Protein AF-A0A7C7UQX4-F1 (afdb_monomer_lite)

Secondary structure (DSSP, 8-state):
-HHHHHHHHHHHHTTS--------------EEEEEEEE-S-HHHHHHHGGG-SS--HHHHHHHHHHT-SSSS-BHHHHHHHHT--HHHHHHHHHTTSEEEPPPEEEEEE-S-HHHHHHHHHHTSTT-HHHHHHHHHHHHH-S-EEHHHHHHHH---HHHHHHHHHTTSEEEEEE--BEEESS-HHHHHHHHHHHHT-HHHHHHHHHHHT-SS-EEHHHHHHHH---HHHHHHHHHTTSEEEEEEEE---TTTTPPPP-PPPPPPPHHHHHHHHHHHHHHHTTTSS---------TTS-HHHHHHHHHHHHHHTT--------GGG--

Sequence (327 aa):
MENARAVVDQLVRRGLVITRSEISRPRVRPKRARLVRLVADETQIEQAFPRLGHPSKQADVLLALAESEDPLPTLREVCAAARCSESTVRALAERGLVEITERRQIVAPLLSPRAVNETIASDLGRAPKQAAVLGYLRDRGEPVEVKELRRQLGCSSAVLNQLEAKGYVERLSQEPAVILTIPLEEVTEAIIELRGAQKQVAVLEFLKGEEGPVWIGWVYAQTGCDLRILRDLAKHGLVSLEEEEVRRDSLEGREFVTDVPPRLTPDQEAAWEEIARGIKEQGKGENIYLLHGVTGSGKTEIYLRALQATLATGRGAIVLVPEIALT

pLDDT: mean 87.73, std 11.81, range [37.0, 97.81]

Radius of gyration: 45.2 Å; chains: 1; bounding box: 84×65×126 Å

Structure (mmCIF, N/CA/C/O backbone):
data_AF-A0A7C7UQX4-F1
#
_entry.id   AF-A0A7C7UQX4-F1
#
loop_
_atom_site.group_PDB
_atom_site.id
_atom_site.type_symbol
_atom_site.label_atom_id
_atom_site.label_alt_id
_atom_site.label_comp_id
_atom_site.label_asym_id
_atom_site.label_entity_id
_atom_site.label_seq_id
_atom_site.pdbx_PDB_ins_code
_atom_site.Cartn_x
_atom_site.Cartn_y
_atom_site.Cartn_z
_atom_site.occupancy
_atom_site.B_iso_or_equiv
_atom_site.auth_seq_id
_atom_site.auth_comp_id
_atom_site.auth_asym_id
_atom_site.auth_atom_id
_atom_site.pdbx_PDB_model_num
ATOM 1 N N . MET A 1 1 ? 33.999 38.619 -24.538 1.00 49.78 1 MET A N 1
ATOM 2 C CA . MET A 1 1 ? 34.384 37.972 -25.816 1.00 49.78 1 MET A CA 1
ATOM 3 C C . MET A 1 1 ? 34.197 38.872 -27.046 1.00 49.78 1 MET A C 1
ATOM 5 O O . MET A 1 1 ? 34.813 38.574 -28.059 1.00 49.78 1 MET A O 1
ATOM 9 N N . GLU A 1 2 ? 33.439 39.979 -26.988 1.00 53.06 2 GLU A N 1
ATOM 10 C CA . GLU A 1 2 ? 33.188 40.859 -28.155 1.00 53.06 2 GLU A CA 1
ATOM 11 C C . GLU A 1 2 ? 34.441 41.503 -28.770 1.00 53.06 2 GLU A C 1
ATOM 13 O O . GLU A 1 2 ? 34.496 41.694 -29.981 1.00 53.06 2 GLU A O 1
ATOM 18 N N . ASN A 1 3 ? 35.492 41.747 -27.983 1.00 63.03 3 ASN A N 1
ATOM 19 C CA . ASN A 1 3 ? 36.703 42.407 -28.485 1.00 63.03 3 ASN A CA 1
ATOM 20 C C . ASN A 1 3 ? 37.658 41.480 -29.265 1.00 63.03 3 ASN A C 1
ATOM 22 O O . ASN A 1 3 ? 38.513 41.953 -30.005 1.00 63.03 3 ASN A O 1
ATOM 26 N N . ALA A 1 4 ? 37.526 40.155 -29.133 1.00 69.94 4 ALA A N 1
ATOM 27 C CA . ALA A 1 4 ? 38.449 39.215 -29.776 1.00 69.94 4 ALA A CA 1
ATOM 28 C C . ALA A 1 4 ? 38.210 39.110 -31.291 1.00 69.94 4 ALA A C 1
ATOM 30 O O . ALA A 1 4 ? 39.154 38.983 -32.065 1.00 69.94 4 ALA A O 1
ATOM 31 N N . ARG A 1 5 ? 36.949 39.206 -31.726 1.00 75.94 5 ARG A N 1
ATOM 32 C CA . ARG A 1 5 ? 36.573 39.038 -33.136 1.00 75.94 5 ARG A CA 1
ATOM 33 C C . ARG A 1 5 ? 37.016 40.224 -33.993 1.00 75.94 5 ARG A C 1
ATOM 35 O O . ARG A 1 5 ? 37.617 40.020 -35.038 1.00 75.94 5 ARG A O 1
ATOM 42 N N . ALA A 1 6 ? 36.829 41.446 -33.492 1.00 79.75 6 ALA A N 1
ATOM 43 C CA . ALA A 1 6 ? 37.274 42.664 -34.167 1.00 79.75 6 ALA A CA 1
ATOM 44 C C . ALA A 1 6 ? 38.802 42.706 -34.359 1.00 79.75 6 ALA A C 1
ATOM 46 O O . ALA A 1 6 ? 39.285 43.108 -35.418 1.00 79.75 6 ALA A O 1
ATOM 47 N N . VAL A 1 7 ? 39.559 42.237 -33.360 1.00 84.25 7 VAL A N 1
ATOM 48 C CA . VAL A 1 7 ? 41.024 42.133 -33.436 1.00 84.25 7 VAL A CA 1
ATOM 49 C C . VAL A 1 7 ? 41.447 41.087 -34.469 1.00 84.25 7 VAL A C 1
ATOM 51 O O . VAL A 1 7 ? 42.311 41.367 -35.297 1.00 84.25 7 VAL A O 1
ATOM 54 N N . VAL A 1 8 ? 40.815 39.909 -34.479 1.00 81.69 8 VAL A N 1
ATOM 55 C CA . VAL A 1 8 ? 41.090 38.865 -35.482 1.00 81.69 8 VAL A CA 1
ATOM 56 C C . VAL A 1 8 ? 40.789 39.372 -36.897 1.00 81.69 8 VAL A C 1
ATOM 58 O O . VAL A 1 8 ? 41.638 39.243 -37.774 1.00 81.69 8 VAL A O 1
ATOM 61 N N . ASP A 1 9 ? 39.659 40.048 -37.112 1.00 80.38 9 ASP A N 1
ATOM 62 C CA . ASP A 1 9 ? 39.290 40.608 -38.421 1.00 80.38 9 ASP A CA 1
ATOM 63 C C . ASP A 1 9 ? 40.267 41.698 -38.898 1.00 80.38 9 ASP A C 1
ATOM 65 O O . ASP A 1 9 ? 40.499 41.871 -40.099 1.00 80.38 9 ASP A O 1
ATOM 69 N N . GLN A 1 10 ? 40.852 42.459 -37.969 1.00 83.75 10 GLN A N 1
ATOM 70 C CA . GLN A 1 10 ? 41.868 43.463 -38.283 1.00 83.75 10 GLN A CA 1
ATOM 71 C C . GLN A 1 10 ? 43.212 42.817 -38.654 1.00 83.75 10 GLN A C 1
ATOM 73 O O . GLN A 1 10 ? 43.895 43.297 -39.560 1.00 83.75 10 GLN A O 1
ATOM 78 N N . LEU A 1 11 ? 43.578 41.716 -37.994 1.00 86.88 11 LEU A N 1
ATOM 79 C CA . LEU A 1 11 ? 44.784 40.944 -38.301 1.00 86.88 11 LEU A CA 1
ATOM 80 C C . LEU A 1 11 ? 44.674 40.214 -39.647 1.00 86.88 11 LEU A C 1
ATOM 82 O O . LEU A 1 11 ? 45.642 40.198 -40.408 1.00 86.88 11 LEU A O 1
ATOM 86 N N . VAL A 1 12 ? 43.488 39.696 -39.978 1.00 85.19 12 VAL A N 1
ATOM 87 C CA . VAL A 1 12 ? 43.189 39.098 -41.290 1.00 85.19 12 VAL A CA 1
ATOM 88 C C . VAL A 1 12 ? 43.296 40.146 -42.399 1.00 85.19 12 VAL A C 1
ATOM 90 O O . VAL A 1 12 ? 43.989 39.923 -43.388 1.00 85.19 12 VAL A O 1
ATOM 93 N N . ARG A 1 13 ? 42.709 41.340 -42.213 1.00 83.75 13 ARG A N 1
ATOM 94 C CA . ARG A 1 13 ? 42.809 42.451 -43.185 1.00 83.75 13 ARG A CA 1
ATOM 95 C C . ARG A 1 13 ? 44.235 42.946 -43.420 1.00 83.75 13 ARG A C 1
ATOM 97 O O . ARG A 1 13 ? 44.529 43.456 -44.495 1.00 83.75 13 ARG A O 1
ATOM 104 N N . ARG A 1 14 ? 45.117 42.807 -42.428 1.00 88.00 14 ARG A N 1
ATOM 105 C CA . ARG A 1 14 ? 46.543 43.153 -42.538 1.00 88.00 14 ARG A CA 1
ATOM 106 C C . ARG A 1 14 ? 47.406 42.025 -43.116 1.00 88.00 14 ARG A C 1
ATOM 108 O O . ARG A 1 14 ? 48.614 42.202 -43.210 1.00 88.00 14 ARG A O 1
ATOM 115 N N . GLY A 1 15 ? 46.817 40.880 -43.473 1.00 80.31 15 GLY A N 1
ATOM 116 C CA . GLY A 1 15 ? 47.545 39.721 -44.000 1.00 80.31 15 GLY A CA 1
ATOM 117 C C . GLY A 1 15 ? 48.419 39.007 -42.964 1.00 80.31 15 GLY A C 1
ATOM 118 O O . GLY A 1 15 ? 49.267 38.203 -43.332 1.00 80.31 15 GLY A O 1
ATOM 119 N N . LEU A 1 16 ? 48.229 39.300 -41.672 1.00 83.19 16 LEU A N 1
ATOM 120 C CA . LEU A 1 16 ? 49.027 38.736 -40.578 1.00 83.19 16 LEU A CA 1
ATOM 121 C C . LEU A 1 16 ? 48.476 37.391 -40.084 1.00 83.19 16 LEU A C 1
ATOM 123 O O . LEU A 1 16 ? 49.177 36.657 -39.394 1.00 83.19 16 LEU A O 1
ATOM 127 N N . VAL A 1 17 ? 47.222 37.072 -40.417 1.00 81.81 17 VAL A N 1
ATOM 128 C CA . VAL A 1 17 ? 46.548 35.819 -40.055 1.00 81.81 17 VAL A CA 1
ATOM 129 C C . VAL A 1 17 ? 45.722 35.334 -41.244 1.00 81.81 17 VAL A C 1
ATOM 131 O O . VAL A 1 17 ? 45.047 36.124 -41.900 1.00 81.81 17 VAL A O 1
ATOM 134 N N . ILE A 1 18 ? 45.748 34.025 -41.499 1.00 74.69 18 ILE A N 1
ATOM 135 C CA . ILE A 1 18 ? 44.911 33.363 -42.505 1.00 74.69 18 ILE A CA 1
ATOM 136 C C . ILE A 1 18 ? 43.784 32.641 -41.771 1.00 74.69 18 ILE A C 1
ATOM 138 O O . ILE A 1 18 ? 44.038 31.789 -40.920 1.00 74.69 18 ILE A O 1
ATOM 142 N N . THR A 1 19 ? 42.535 32.964 -42.094 1.00 69.88 19 THR A N 1
ATOM 143 C CA . THR A 1 19 ? 41.373 32.252 -41.556 1.00 69.88 19 THR A CA 1
ATOM 144 C C . THR A 1 19 ? 41.058 31.063 -42.454 1.00 69.88 19 THR A C 1
ATOM 146 O O . THR A 1 19 ? 40.820 31.234 -43.646 1.00 69.88 19 THR A O 1
ATOM 149 N N . ARG A 1 20 ? 41.039 29.853 -41.892 1.00 65.06 20 ARG A N 1
ATOM 150 C CA . ARG A 1 20 ? 40.487 28.669 -42.558 1.00 65.06 20 ARG A CA 1
ATOM 151 C C . ARG A 1 20 ? 39.211 28.264 -41.838 1.00 65.06 20 ARG A C 1
ATOM 153 O O . ARG A 1 20 ? 39.217 28.072 -40.626 1.00 65.06 20 ARG A O 1
ATOM 160 N N . SER A 1 21 ? 38.114 28.170 -42.575 1.00 53.72 21 SER A N 1
ATOM 161 C CA . SER A 1 21 ? 36.844 27.667 -42.063 1.00 53.72 21 SER A CA 1
ATOM 162 C C . SER A 1 21 ? 36.852 26.141 -42.122 1.00 53.72 21 SER A C 1
ATOM 164 O O . SER A 1 21 ? 36.569 25.559 -43.165 1.00 53.72 21 SER A O 1
ATOM 166 N N . GLU A 1 22 ? 37.190 25.491 -41.010 1.00 61.53 22 GLU A N 1
ATOM 167 C CA . GLU A 1 22 ? 36.918 24.063 -40.841 1.00 61.53 22 GLU A CA 1
ATOM 168 C C . GLU A 1 22 ? 35.459 23.872 -40.428 1.00 61.53 22 GLU A C 1
ATOM 170 O O . GLU A 1 22 ? 34.976 24.485 -39.473 1.00 61.53 22 GLU A O 1
ATOM 175 N N . ILE A 1 23 ? 34.754 22.987 -41.130 1.00 49.06 23 ILE A N 1
ATOM 176 C CA . ILE A 1 23 ? 33.469 22.483 -40.654 1.00 49.06 23 ILE A CA 1
ATOM 177 C C . ILE A 1 23 ? 33.784 21.664 -39.406 1.00 49.06 23 ILE A C 1
ATOM 179 O O . ILE A 1 23 ? 34.426 20.615 -39.485 1.00 49.06 23 ILE A O 1
ATOM 183 N N . SER A 1 24 ? 33.358 22.141 -38.237 1.00 51.12 24 SER A N 1
ATOM 184 C CA . SER A 1 24 ? 33.494 21.366 -37.007 1.00 51.12 24 SER A CA 1
ATOM 185 C C . SER A 1 24 ? 32.828 20.009 -37.209 1.00 51.12 24 SER A C 1
ATOM 187 O O . SER A 1 24 ? 31.661 19.969 -37.607 1.00 51.12 24 SER A O 1
ATOM 189 N N . ARG A 1 25 ? 33.555 18.914 -36.936 1.00 49.53 25 ARG A N 1
ATOM 190 C CA . ARG A 1 25 ? 33.011 17.553 -37.049 1.00 49.53 25 ARG A CA 1
ATOM 191 C C . ARG A 1 25 ? 31.629 17.511 -36.390 1.00 49.53 25 ARG A C 1
ATOM 193 O O . ARG A 1 25 ? 31.509 18.006 -35.261 1.00 49.53 25 ARG A O 1
ATOM 200 N N . PRO A 1 26 ? 30.601 16.954 -37.055 1.00 47.69 26 PRO A N 1
ATOM 201 C CA . PRO A 1 26 ? 29.281 16.862 -36.459 1.00 47.69 26 PRO A CA 1
ATOM 202 C C . PRO A 1 26 ? 29.418 16.160 -35.109 1.00 47.69 26 PRO A C 1
ATOM 204 O O . PRO A 1 26 ? 29.919 15.038 -35.019 1.00 47.69 26 PRO A O 1
ATOM 207 N N . ARG A 1 27 ? 29.021 16.847 -34.034 1.00 47.75 27 ARG A N 1
ATOM 208 C CA . ARG A 1 27 ? 28.941 16.249 -32.701 1.00 47.75 27 ARG A CA 1
ATOM 209 C C . ARG A 1 27 ? 27.714 15.348 -32.677 1.00 47.75 27 ARG A C 1
ATOM 211 O O . ARG A 1 27 ? 26.680 15.720 -32.129 1.00 47.75 27 ARG A O 1
ATOM 218 N N . VAL A 1 28 ? 27.816 14.183 -33.309 1.00 57.44 28 VAL A N 1
ATOM 219 C CA . VAL A 1 28 ? 26.789 13.150 -33.218 1.00 57.44 28 VAL A CA 1
ATOM 220 C C . VAL A 1 28 ? 26.844 12.617 -31.792 1.00 57.44 28 VAL A C 1
ATOM 222 O O . VAL A 1 28 ? 27.724 11.839 -31.439 1.00 57.44 28 VAL A O 1
ATOM 225 N N . ARG A 1 29 ? 25.948 13.106 -30.932 1.00 54.91 29 ARG A N 1
ATOM 226 C CA . ARG A 1 29 ? 25.687 12.454 -29.651 1.00 54.91 29 ARG A CA 1
ATOM 227 C C . ARG A 1 29 ? 24.793 11.254 -29.954 1.00 54.91 29 ARG A C 1
ATOM 229 O O . ARG A 1 29 ? 23.710 11.476 -30.502 1.00 54.91 29 ARG A O 1
ATOM 236 N N . PRO A 1 30 ? 25.220 10.019 -29.645 1.00 59.75 30 PRO A N 1
ATOM 237 C CA . PRO A 1 30 ? 24.363 8.853 -29.795 1.00 59.75 30 PRO A CA 1
ATOM 238 C C . PRO A 1 30 ? 23.039 9.098 -29.072 1.00 59.75 30 PRO A C 1
ATOM 240 O O . PRO A 1 30 ? 23.011 9.688 -27.985 1.00 59.75 30 PRO A O 1
ATOM 243 N N . LYS A 1 31 ? 21.927 8.682 -29.679 1.00 64.56 31 LYS A N 1
ATOM 244 C CA . LYS A 1 31 ? 20.629 8.767 -29.012 1.00 64.56 31 LYS A CA 1
ATOM 245 C C . LYS A 1 31 ? 20.650 7.761 -27.861 1.00 64.56 31 LYS A C 1
ATOM 247 O O . LYS A 1 31 ? 20.753 6.563 -28.095 1.00 64.56 31 LYS A O 1
ATOM 252 N N . ARG A 1 32 ? 20.565 8.246 -26.625 1.00 73.25 32 ARG A N 1
ATOM 253 C CA . ARG A 1 32 ? 20.448 7.384 -25.445 1.00 73.25 32 ARG A CA 1
ATOM 254 C C . ARG A 1 32 ? 18.998 6.956 -25.271 1.00 73.25 32 ARG A C 1
ATOM 256 O O . ARG A 1 32 ? 18.110 7.812 -25.229 1.00 73.25 32 ARG A O 1
ATOM 263 N N . ALA A 1 33 ? 18.752 5.655 -25.201 1.00 79.81 33 ALA A N 1
ATOM 264 C CA . ALA A 1 33 ? 17.486 5.122 -24.728 1.00 79.81 33 ALA A CA 1
ATOM 265 C C . ALA A 1 33 ? 17.553 4.998 -23.212 1.00 79.81 33 ALA A C 1
ATOM 267 O O . ALA A 1 33 ? 18.550 4.553 -22.653 1.00 79.81 33 ALA A O 1
ATOM 268 N N . ARG A 1 34 ? 16.477 5.415 -22.551 1.00 90.12 34 ARG A N 1
ATOM 269 C CA . ARG A 1 34 ? 16.288 5.122 -21.138 1.00 90.12 34 ARG A CA 1
ATOM 270 C C . ARG A 1 34 ? 15.488 3.847 -21.024 1.00 90.12 34 ARG A C 1
ATOM 272 O O . ARG A 1 34 ? 14.396 3.769 -21.595 1.00 90.12 34 ARG A O 1
ATOM 279 N N . LEU A 1 35 ? 16.040 2.894 -20.303 1.00 92.12 35 LEU A N 1
ATOM 280 C CA . LEU A 1 35 ? 15.439 1.605 -20.049 1.00 92.12 35 LEU A CA 1
ATOM 281 C C . LEU A 1 35 ? 15.105 1.493 -18.562 1.00 92.12 35 LEU A C 1
ATOM 283 O O . LEU A 1 35 ? 15.726 2.147 -17.720 1.00 92.12 35 LEU A O 1
ATOM 287 N N . VAL A 1 36 ? 14.106 0.683 -18.254 1.00 94.94 36 VAL A N 1
ATOM 288 C CA . VAL A 1 36 ? 13.757 0.292 -16.894 1.00 94.94 36 VAL A CA 1
ATOM 289 C C . VAL A 1 36 ? 13.688 -1.225 -16.823 1.00 94.94 36 VAL A C 1
ATOM 291 O O . VAL A 1 36 ? 13.183 -1.861 -17.745 1.00 94.94 36 VAL A O 1
ATOM 294 N N . ARG A 1 37 ? 14.208 -1.808 -15.749 1.00 94.38 37 ARG A N 1
ATOM 295 C CA . ARG A 1 37 ? 14.162 -3.252 -15.511 1.00 94.38 37 ARG A CA 1
ATOM 296 C C . ARG A 1 37 ? 13.605 -3.525 -14.126 1.00 94.38 37 ARG A C 1
ATOM 298 O O . ARG A 1 37 ? 13.909 -2.779 -13.196 1.00 94.38 37 ARG A O 1
ATOM 305 N N . LEU A 1 38 ? 12.829 -4.594 -13.985 1.00 95.44 38 LEU A N 1
ATOM 306 C CA . LEU A 1 38 ? 12.471 -5.124 -12.676 1.00 95.44 38 LEU A CA 1
ATOM 307 C C . LEU A 1 38 ? 13.706 -5.751 -12.019 1.00 95.44 38 LEU A C 1
ATOM 309 O O . LEU A 1 38 ? 14.408 -6.546 -12.640 1.00 95.44 38 LEU A O 1
ATOM 313 N N . VAL A 1 39 ? 13.994 -5.357 -10.781 1.00 94.44 39 VAL A N 1
ATOM 314 C CA . VAL A 1 39 ? 15.131 -5.887 -10.006 1.00 94.44 39 VAL A CA 1
ATOM 315 C C . VAL A 1 39 ? 14.649 -6.658 -8.783 1.00 94.44 39 VAL A C 1
ATOM 317 O O . VAL A 1 39 ? 15.343 -7.563 -8.328 1.00 94.44 39 VAL A O 1
ATOM 320 N N . ALA A 1 40 ? 13.471 -6.308 -8.267 1.00 92.94 40 ALA A N 1
ATOM 321 C CA . ALA A 1 40 ? 12.870 -6.993 -7.138 1.00 92.94 40 ALA A CA 1
ATOM 322 C C . ALA A 1 40 ? 12.222 -8.322 -7.539 1.00 92.94 40 ALA A C 1
ATOM 324 O O . ALA A 1 40 ? 11.603 -8.431 -8.599 1.00 92.94 40 ALA A O 1
ATOM 325 N N . ASP A 1 41 ? 12.337 -9.306 -6.651 1.00 91.81 41 ASP A N 1
ATOM 326 C CA . ASP A 1 41 ? 11.568 -10.544 -6.729 1.00 91.81 41 ASP A CA 1
ATOM 327 C C . ASP A 1 41 ? 10.105 -10.340 -6.288 1.00 91.81 41 ASP A C 1
ATOM 329 O O . ASP A 1 41 ? 9.697 -9.270 -5.826 1.00 91.81 41 ASP A O 1
ATOM 333 N N . GLU A 1 42 ? 9.286 -11.378 -6.455 1.00 89.38 42 GLU A N 1
ATOM 334 C CA . GLU A 1 42 ? 7.860 -11.332 -6.130 1.00 89.38 42 GLU A CA 1
ATOM 335 C C . GLU A 1 42 ? 7.594 -11.002 -4.656 1.00 89.38 42 GLU A C 1
ATOM 337 O O . GLU A 1 42 ? 6.747 -10.161 -4.357 1.00 89.38 42 GLU A O 1
ATOM 342 N N . THR A 1 43 ? 8.375 -11.576 -3.744 1.00 90.81 43 THR A N 1
ATOM 343 C CA . THR A 1 43 ? 8.238 -11.351 -2.302 1.00 90.81 43 THR A CA 1
ATOM 344 C C . THR A 1 43 ? 8.585 -9.912 -1.921 1.00 90.81 43 THR A C 1
ATOM 346 O O . THR A 1 43 ? 7.890 -9.285 -1.120 1.00 90.81 43 THR A O 1
ATOM 349 N N . GLN A 1 44 ? 9.638 -9.349 -2.511 1.00 91.94 44 GLN A N 1
ATOM 350 C CA . GLN A 1 44 ? 10.036 -7.958 -2.313 1.00 91.94 44 GLN A CA 1
ATOM 351 C C . GLN A 1 44 ? 8.977 -6.984 -2.835 1.00 91.94 44 GLN A C 1
ATOM 353 O O . GLN A 1 44 ? 8.729 -5.950 -2.210 1.00 91.94 44 GLN A O 1
ATOM 358 N N . ILE A 1 45 ? 8.337 -7.310 -3.960 1.00 90.06 45 ILE A N 1
ATOM 359 C CA . ILE A 1 45 ? 7.244 -6.514 -4.528 1.00 90.06 45 ILE A CA 1
ATOM 360 C C . ILE A 1 45 ? 6.030 -6.525 -3.594 1.00 90.06 45 ILE A C 1
ATOM 362 O O . ILE A 1 45 ? 5.523 -5.457 -3.245 1.00 90.06 45 ILE A O 1
ATOM 366 N N . GLU A 1 46 ? 5.609 -7.704 -3.133 1.00 87.94 46 GLU A N 1
ATOM 367 C CA . GLU A 1 46 ? 4.473 -7.858 -2.215 1.00 87.94 46 GLU A CA 1
ATOM 368 C C . GLU A 1 46 ? 4.685 -7.098 -0.901 1.00 87.94 46 GLU A C 1
ATOM 370 O O . GLU A 1 46 ? 3.809 -6.354 -0.461 1.00 87.94 46 GLU A O 1
ATOM 375 N N . GLN A 1 47 ? 5.880 -7.191 -0.312 1.00 88.62 47 GLN A N 1
ATOM 376 C CA . GLN A 1 47 ? 6.224 -6.462 0.914 1.00 88.62 47 GLN A CA 1
ATOM 377 C C . GLN A 1 47 ? 6.281 -4.940 0.720 1.00 88.62 47 GLN A C 1
ATOM 379 O O . GLN A 1 47 ? 6.128 -4.176 1.679 1.00 88.62 47 GLN A O 1
ATOM 384 N N . ALA A 1 48 ? 6.531 -4.477 -0.506 1.00 89.81 48 ALA A N 1
ATOM 385 C CA . ALA A 1 48 ? 6.602 -3.058 -0.811 1.00 89.81 48 ALA A CA 1
ATOM 386 C C . ALA A 1 48 ? 5.227 -2.443 -1.098 1.00 89.81 48 ALA A C 1
ATOM 388 O O . ALA A 1 48 ? 5.032 -1.275 -0.751 1.00 89.81 48 ALA A O 1
ATOM 389 N N . PHE A 1 49 ? 4.280 -3.193 -1.682 1.00 87.62 49 PHE A N 1
ATOM 390 C CA . PHE A 1 49 ? 2.978 -2.672 -2.124 1.00 87.62 49 PHE A CA 1
ATOM 391 C C . PHE A 1 49 ? 2.252 -1.804 -1.086 1.00 87.62 49 PHE A C 1
ATOM 393 O O . PHE A 1 49 ? 1.876 -0.681 -1.442 1.00 87.62 49 PHE A O 1
ATOM 400 N N . PRO A 1 50 ? 2.129 -2.201 0.200 1.00 86.94 50 PRO A N 1
ATOM 401 C CA . PRO A 1 50 ? 1.408 -1.398 1.190 1.00 86.94 50 PRO A CA 1
ATOM 402 C C . PRO A 1 50 ? 2.052 -0.037 1.498 1.00 86.94 50 PRO A C 1
ATOM 404 O O . PRO A 1 50 ? 1.450 0.806 2.171 1.00 86.94 50 PRO A O 1
ATOM 407 N N . ARG A 1 51 ? 3.292 0.188 1.045 1.00 88.44 51 ARG A N 1
ATOM 408 C CA . ARG A 1 51 ? 4.108 1.377 1.332 1.00 88.44 51 ARG A CA 1
ATOM 409 C C . ARG A 1 51 ? 4.297 2.291 0.118 1.00 88.44 51 ARG A C 1
ATOM 411 O O . ARG A 1 51 ? 4.867 3.369 0.281 1.00 88.44 51 ARG A O 1
ATOM 418 N N . LEU A 1 52 ? 3.835 1.889 -1.067 1.00 92.06 52 LEU A N 1
ATOM 419 C CA . LEU A 1 52 ? 3.953 2.679 -2.295 1.00 92.06 52 LEU A CA 1
ATOM 420 C C . LEU A 1 52 ? 2.931 3.821 -2.346 1.00 92.06 52 LEU A C 1
ATOM 422 O O . LEU A 1 52 ? 1.878 3.766 -1.717 1.00 92.06 52 LEU A O 1
ATOM 426 N N . GLY A 1 53 ? 3.224 4.852 -3.138 1.00 91.62 53 GLY A N 1
ATOM 427 C CA . GLY A 1 53 ? 2.336 6.002 -3.314 1.00 91.62 53 GLY A CA 1
ATOM 428 C C . GLY A 1 53 ? 2.513 7.072 -2.239 1.00 91.62 53 GLY A C 1
ATOM 429 O O . GLY A 1 53 ? 3.579 7.233 -1.643 1.00 91.62 53 GLY A O 1
ATOM 430 N N . HIS A 1 54 ? 1.477 7.876 -2.025 1.00 92.44 54 HIS A N 1
ATOM 431 C CA . HIS A 1 54 ? 1.551 8.994 -1.093 1.00 92.44 54 HIS A CA 1
ATOM 432 C C . HIS A 1 54 ? 1.364 8.536 0.368 1.00 92.44 54 HIS A C 1
ATOM 434 O O . HIS A 1 54 ? 0.659 7.560 0.639 1.00 92.44 54 HIS A O 1
ATOM 440 N N . PRO A 1 55 ? 1.970 9.231 1.352 1.00 93.00 55 PRO A N 1
ATOM 441 C CA . PRO A 1 55 ? 1.708 8.961 2.763 1.00 93.00 55 PRO A CA 1
ATOM 442 C C . PRO A 1 55 ? 0.222 9.143 3.100 1.00 93.00 55 PRO A C 1
ATOM 444 O O . PRO A 1 55 ? -0.344 10.200 2.829 1.00 93.00 55 PRO A O 1
ATOM 447 N N . SER A 1 56 ? -0.398 8.143 3.732 1.00 96.00 56 SER A N 1
ATOM 448 C CA . SER A 1 56 ? -1.800 8.196 4.157 1.00 96.00 56 SER A CA 1
ATOM 449 C C . SER A 1 56 ? -1.955 7.595 5.549 1.00 96.00 56 SER A C 1
ATOM 451 O O . SER A 1 56 ? -1.672 6.420 5.760 1.00 96.00 56 SER A O 1
ATOM 453 N N . LYS A 1 57 ? -2.442 8.398 6.504 1.00 96.38 57 LYS A N 1
ATOM 454 C CA . LYS A 1 57 ? -2.698 7.933 7.877 1.00 96.38 57 LYS A CA 1
ATOM 455 C C . LYS A 1 57 ? -3.818 6.911 7.964 1.00 96.38 57 LYS A C 1
ATOM 457 O O . LYS A 1 57 ? -3.778 6.049 8.828 1.00 96.38 57 LYS A O 1
ATOM 462 N N . GLN A 1 58 ? -4.774 6.976 7.046 1.00 97.00 58 GLN A N 1
ATOM 463 C CA . GLN A 1 58 ? -5.809 5.958 6.918 1.00 97.00 58 GLN A CA 1
ATOM 464 C C . GLN A 1 58 ? -5.209 4.624 6.454 1.00 97.00 58 GLN A C 1
ATOM 466 O O . GLN A 1 58 ? -5.503 3.589 7.040 1.00 97.00 58 GLN A O 1
ATOM 471 N N . ALA A 1 59 ? -4.306 4.648 5.469 1.00 97.19 59 ALA A N 1
ATOM 472 C CA . ALA A 1 59 ? -3.604 3.442 5.033 1.00 97.19 59 ALA A CA 1
ATOM 473 C C . ALA A 1 59 ? -2.689 2.871 6.130 1.00 97.19 59 ALA A C 1
ATOM 475 O O . ALA A 1 59 ? -2.643 1.660 6.311 1.00 97.19 59 ALA A O 1
ATOM 476 N N . ASP A 1 60 ? -1.998 3.734 6.887 1.00 97.00 60 ASP A N 1
ATOM 477 C CA . ASP A 1 60 ? -1.170 3.319 8.029 1.00 97.00 60 ASP A CA 1
ATOM 478 C C . ASP A 1 60 ? -2.007 2.591 9.104 1.00 97.00 60 ASP A C 1
ATOM 480 O O . ASP A 1 60 ? -1.522 1.639 9.707 1.00 97.00 60 ASP A O 1
ATOM 484 N N . VAL A 1 61 ? -3.262 3.007 9.334 1.00 97.62 61 VAL A N 1
ATOM 485 C CA . VAL A 1 61 ? -4.191 2.323 10.256 1.00 97.62 61 VAL A CA 1
ATOM 486 C C . VAL A 1 61 ? -4.558 0.933 9.748 1.00 97.62 61 VAL A C 1
ATOM 488 O O . VAL A 1 61 ? -4.481 -0.020 10.516 1.00 97.62 61 VAL A O 1
ATOM 491 N N . LEU A 1 62 ? -4.936 0.803 8.473 1.00 97.00 62 LEU A N 1
ATOM 492 C CA . LEU A 1 62 ? -5.281 -0.502 7.901 1.00 97.00 62 LEU A CA 1
ATOM 493 C C . LEU A 1 62 ? -4.087 -1.462 7.916 1.00 97.00 62 LEU A C 1
ATOM 495 O O . LEU A 1 62 ? -4.250 -2.630 8.254 1.00 97.00 62 LEU A O 1
ATOM 499 N N . LEU A 1 63 ? -2.887 -0.955 7.621 1.00 95.50 63 LEU A N 1
ATOM 500 C CA . LEU A 1 63 ? -1.656 -1.737 7.699 1.00 95.50 63 LEU A CA 1
ATOM 501 C C . LEU A 1 63 ? -1.378 -2.200 9.134 1.00 95.50 63 LEU A C 1
ATOM 503 O O . LEU A 1 63 ? -1.112 -3.375 9.351 1.00 95.50 63 LEU A O 1
ATOM 507 N N . ALA A 1 64 ? -1.502 -1.303 10.117 1.00 95.69 64 ALA A N 1
ATOM 508 C CA . ALA A 1 64 ? -1.307 -1.646 11.525 1.00 95.69 64 ALA A CA 1
ATOM 509 C C . ALA A 1 64 ? -2.311 -2.697 12.023 1.00 95.69 64 ALA A C 1
ATOM 511 O O . ALA A 1 64 ? -1.950 -3.542 12.834 1.00 95.69 64 ALA A O 1
ATOM 512 N N . LEU A 1 65 ? -3.557 -2.656 11.540 1.00 96.25 65 LEU A N 1
ATOM 513 C CA . LEU A 1 65 ? -4.568 -3.668 11.853 1.00 96.25 65 LEU A CA 1
ATOM 514 C C . LEU A 1 65 ? -4.245 -5.019 11.205 1.00 96.25 65 LEU A C 1
ATOM 516 O O . LEU A 1 65 ? -4.367 -6.042 11.868 1.00 96.25 65 LEU A O 1
ATOM 520 N N . ALA A 1 66 ? -3.814 -5.029 9.941 1.00 93.81 66 ALA A N 1
ATOM 521 C CA . ALA A 1 66 ? -3.444 -6.257 9.236 1.00 93.81 66 ALA A CA 1
ATOM 522 C C . ALA A 1 66 ? -2.189 -6.931 9.820 1.00 93.81 66 ALA A C 1
ATOM 524 O O . ALA A 1 66 ? -2.077 -8.152 9.784 1.00 93.81 66 ALA A O 1
ATOM 525 N N . GLU A 1 67 ? -1.257 -6.144 10.365 1.00 92.94 67 GLU A N 1
ATOM 526 C CA . GLU A 1 67 ? -0.031 -6.625 11.017 1.00 92.94 67 GLU A CA 1
ATOM 527 C C . GLU A 1 67 ? -0.212 -6.896 12.533 1.00 92.94 67 GLU A C 1
ATOM 529 O O . GLU A 1 67 ? 0.731 -7.338 13.189 1.00 92.94 67 GLU A O 1
ATOM 534 N N . SER A 1 68 ? -1.392 -6.629 13.112 1.00 94.19 68 SER A N 1
ATOM 535 C CA . SER A 1 68 ? -1.658 -6.788 14.552 1.00 94.19 68 SER A CA 1
ATOM 536 C C . SER A 1 68 ? -1.727 -8.260 14.968 1.00 94.19 68 SER A C 1
ATOM 538 O O . SER A 1 68 ? -2.485 -9.036 14.392 1.00 94.19 68 SER A O 1
ATOM 540 N N . GLU A 1 69 ? -1.013 -8.635 16.034 1.00 92.81 69 GLU A N 1
ATOM 541 C CA . GLU A 1 69 ? -1.164 -9.961 16.659 1.00 92.81 69 GLU A CA 1
ATOM 542 C C . GLU A 1 69 ? -2.432 -10.065 17.523 1.00 92.81 69 GLU A C 1
ATOM 544 O O . GLU A 1 69 ? -2.970 -11.156 17.716 1.00 92.81 69 GLU A O 1
ATOM 549 N N . ASP A 1 70 ? -2.914 -8.934 18.049 1.00 92.38 70 ASP A N 1
ATOM 550 C CA . ASP A 1 70 ? -4.168 -8.871 18.796 1.00 92.38 70 ASP A CA 1
ATOM 551 C C . ASP A 1 70 ? -5.343 -8.823 17.803 1.00 92.38 70 ASP A C 1
ATOM 553 O O . ASP A 1 70 ? -5.377 -7.900 16.981 1.00 92.38 70 ASP A O 1
ATOM 557 N N . PRO A 1 71 ? -6.299 -9.775 17.853 1.00 88.25 71 PRO A N 1
ATOM 558 C CA . PRO A 1 71 ? -7.484 -9.772 16.994 1.00 88.25 71 PRO A CA 1
ATOM 559 C C . PRO A 1 71 ? -8.483 -8.649 17.319 1.00 88.25 71 PRO A C 1
ATOM 561 O O . PRO A 1 71 ? -9.377 -8.387 16.514 1.00 88.25 71 PRO A O 1
ATOM 564 N N . LEU A 1 72 ? -8.382 -8.012 18.491 1.00 92.81 72 LEU A N 1
ATOM 565 C CA . LEU A 1 72 ? -9.259 -6.924 18.933 1.00 92.81 72 LEU A CA 1
ATOM 566 C C . LEU A 1 72 ? -8.442 -5.768 19.537 1.00 92.81 72 LEU A C 1
ATOM 568 O O . LEU A 1 72 ? -8.674 -5.390 20.691 1.00 92.81 72 LEU A O 1
ATOM 572 N N . PRO A 1 73 ? -7.522 -5.165 18.762 1.00 96.38 73 PRO A N 1
ATOM 573 C CA . PRO A 1 73 ? -6.649 -4.128 19.276 1.00 96.38 73 PRO A CA 1
ATOM 574 C C . PRO A 1 73 ? -7.475 -2.904 19.676 1.00 96.38 73 PRO A C 1
ATOM 576 O O . PRO A 1 73 ? -8.447 -2.511 19.011 1.00 96.38 73 PRO A O 1
ATOM 579 N N . THR A 1 74 ? -7.087 -2.267 20.775 1.00 96.38 74 THR A N 1
ATOM 580 C CA . THR A 1 74 ? -7.788 -1.075 21.251 1.00 96.38 74 THR A CA 1
ATOM 581 C C . THR A 1 74 ? -7.600 0.088 20.277 1.00 96.38 74 THR A C 1
ATOM 583 O O . THR A 1 74 ? -6.566 0.247 19.625 1.00 96.38 74 THR A O 1
ATOM 586 N N . LEU A 1 75 ? -8.579 0.992 20.220 1.00 96.69 75 LEU A N 1
ATOM 587 C CA . LEU A 1 75 ? -8.503 2.229 19.439 1.00 96.69 75 LEU A CA 1
ATOM 588 C C . LEU A 1 75 ? -7.244 3.034 19.769 1.00 96.69 75 LEU A C 1
ATOM 590 O O . LEU A 1 75 ? -6.643 3.652 18.888 1.00 96.69 75 LEU A O 1
ATOM 594 N N . ARG A 1 76 ? -6.829 3.002 21.036 1.00 95.50 76 ARG A N 1
ATOM 595 C CA . ARG A 1 76 ? -5.620 3.664 21.507 1.00 95.50 76 ARG A CA 1
ATOM 596 C C . ARG A 1 76 ? -4.354 3.023 20.935 1.00 95.50 76 ARG A C 1
ATOM 598 O O . ARG A 1 76 ? -3.482 3.760 20.478 1.00 95.50 76 ARG A O 1
ATOM 605 N N . GLU A 1 77 ? -4.253 1.696 20.948 1.00 96.44 77 GLU A N 1
ATOM 606 C CA . GLU A 1 77 ? -3.115 0.959 20.380 1.00 96.44 77 GLU A CA 1
ATOM 607 C C . GLU A 1 77 ? -3.004 1.181 18.874 1.00 96.44 77 GLU A C 1
ATOM 609 O O . GLU A 1 77 ? -1.930 1.531 18.387 1.00 96.44 77 GLU A O 1
ATOM 614 N N . VAL A 1 78 ? -4.123 1.104 18.149 1.00 97.19 78 VAL A N 1
ATOM 615 C CA . VAL A 1 78 ? -4.163 1.334 16.696 1.00 97.19 78 VAL A CA 1
ATOM 616 C C . VAL A 1 78 ? -3.731 2.760 16.348 1.00 97.19 78 VAL A C 1
ATOM 618 O O . VAL A 1 78 ? -2.896 2.966 15.464 1.00 97.19 78 VAL A O 1
ATOM 621 N N . CYS A 1 79 ? -4.232 3.763 17.079 1.00 97.38 79 CYS A N 1
ATOM 622 C CA . CYS A 1 79 ? -3.812 5.153 16.888 1.00 97.38 79 CYS A CA 1
ATOM 623 C C . CYS A 1 79 ? -2.318 5.351 17.180 1.00 97.38 79 CYS A C 1
ATOM 625 O O . CYS A 1 79 ? -1.650 6.121 16.483 1.00 97.38 79 CYS A O 1
ATOM 627 N N . ALA A 1 80 ? -1.779 4.664 18.192 1.00 96.94 80 ALA A N 1
ATOM 628 C CA . ALA A 1 80 ? -0.362 4.724 18.529 1.00 96.94 80 ALA A CA 1
ATOM 629 C C . ALA A 1 80 ? 0.513 4.072 17.444 1.00 96.94 80 ALA A C 1
ATOM 631 O O . ALA A 1 80 ? 1.498 4.683 17.020 1.00 96.94 80 ALA A O 1
ATOM 632 N N . ALA A 1 81 ? 0.125 2.894 16.948 1.00 96.19 81 ALA A N 1
ATOM 633 C CA . ALA A 1 81 ? 0.833 2.168 15.895 1.00 96.19 81 ALA A CA 1
ATOM 634 C C . ALA A 1 81 ? 0.877 2.966 14.579 1.00 96.19 81 ALA A C 1
ATOM 636 O O . ALA A 1 81 ? 1.953 3.212 14.031 1.00 96.19 81 ALA A O 1
ATOM 637 N N . ALA A 1 82 ? -0.270 3.486 14.130 1.00 95.75 82 ALA A N 1
ATOM 638 C CA . ALA A 1 82 ? -0.368 4.296 12.911 1.00 95.75 82 ALA A CA 1
ATOM 639 C C . ALA A 1 82 ? 0.113 5.754 13.090 1.00 95.75 82 ALA A C 1
ATOM 641 O O . ALA A 1 82 ? 0.253 6.515 12.119 1.00 95.75 82 ALA A O 1
ATOM 642 N N . ARG A 1 83 ? 0.382 6.170 14.336 1.00 96.62 83 ARG A N 1
ATOM 643 C CA . ARG A 1 83 ? 0.716 7.550 14.727 1.00 96.62 83 ARG A CA 1
ATOM 644 C C . ARG A 1 83 ? -0.313 8.548 14.186 1.00 96.62 83 ARG A C 1
ATOM 646 O O . ARG A 1 83 ? 0.037 9.480 13.454 1.00 96.62 83 ARG A O 1
ATOM 653 N N . CYS A 1 84 ? -1.582 8.322 14.506 1.00 96.75 84 CYS A N 1
ATOM 654 C CA . CYS A 1 84 ? -2.705 9.144 14.060 1.00 96.75 84 CYS A CA 1
ATOM 655 C C . CYS A 1 84 ? -3.660 9.491 15.212 1.00 96.75 84 CYS A C 1
ATOM 657 O O . CYS A 1 84 ? -3.530 9.001 16.331 1.00 96.75 84 CYS A O 1
ATOM 659 N N . SER A 1 85 ? -4.626 10.365 14.933 1.00 97.44 85 SER A N 1
ATOM 660 C CA . SER A 1 85 ? -5.732 10.682 15.841 1.00 97.44 85 SER A CA 1
ATOM 661 C C . SER A 1 85 ? -6.910 9.722 15.651 1.00 97.44 85 SER A C 1
ATOM 663 O O . SER A 1 85 ? -7.105 9.184 14.559 1.00 97.44 85 SER A O 1
ATOM 665 N N . GLU A 1 86 ? -7.779 9.611 16.663 1.00 96.75 86 GLU A N 1
ATOM 666 C CA . GLU A 1 86 ? -9.030 8.838 16.562 1.00 96.75 86 GLU A CA 1
ATOM 667 C C . GLU A 1 86 ? -9.920 9.288 15.397 1.00 96.75 86 GLU A C 1
ATOM 669 O O . GLU A 1 86 ? -10.622 8.472 14.807 1.00 96.75 86 GLU A O 1
ATOM 674 N N . SER A 1 87 ? -9.892 10.576 15.032 1.00 97.19 87 SER A N 1
ATOM 675 C CA . SER A 1 87 ? -10.658 11.091 13.889 1.00 97.19 87 SER A CA 1
ATOM 676 C C . SER A 1 87 ? -10.287 10.403 12.572 1.00 97.19 87 SER A C 1
ATOM 678 O O . SER A 1 87 ? -11.144 10.241 11.710 1.00 97.19 87 SER A O 1
ATOM 680 N N . THR A 1 88 ? -9.039 9.945 12.435 1.00 97.81 88 THR A N 1
ATOM 681 C CA . THR A 1 88 ? -8.585 9.193 11.256 1.00 97.81 88 THR A CA 1
ATOM 682 C C . THR A 1 88 ? -9.263 7.826 11.191 1.00 97.81 88 THR A C 1
ATOM 684 O O . THR A 1 88 ? -9.747 7.431 10.132 1.00 97.81 88 THR A O 1
ATOM 687 N N . VAL A 1 89 ? -9.344 7.132 12.330 1.00 97.62 89 VAL A N 1
ATOM 688 C CA . VAL A 1 89 ? -9.994 5.818 12.443 1.00 97.62 89 VAL A CA 1
ATOM 689 C C . VAL A 1 89 ? -11.508 5.948 12.265 1.00 97.62 89 VAL A C 1
ATOM 691 O O . VAL A 1 89 ? -12.123 5.146 11.573 1.00 97.62 89 VAL A O 1
ATOM 694 N N . ARG A 1 90 ? -12.119 7.011 12.804 1.00 97.31 90 ARG A N 1
ATOM 695 C CA . ARG A 1 90 ? -13.549 7.299 12.596 1.00 97.31 90 ARG A CA 1
ATOM 696 C C . ARG A 1 90 ? -13.881 7.545 11.125 1.00 97.31 90 ARG A C 1
ATOM 698 O O . ARG A 1 90 ? -14.872 7.017 10.645 1.00 97.31 90 ARG A O 1
ATOM 705 N N . ALA A 1 91 ? -13.027 8.263 10.397 1.00 97.69 91 ALA A N 1
ATOM 706 C CA . ALA A 1 91 ? -13.207 8.460 8.960 1.00 97.69 91 ALA A CA 1
ATOM 707 C C . ALA A 1 91 ? -13.089 7.147 8.156 1.00 97.69 91 ALA A C 1
ATOM 709 O O . ALA A 1 91 ? -13.736 7.003 7.123 1.00 97.69 91 ALA A O 1
ATOM 710 N N . LEU A 1 92 ? -12.292 6.172 8.616 1.00 97.56 92 LEU A N 1
ATOM 711 C CA . LEU A 1 92 ? -12.298 4.818 8.041 1.00 97.56 92 LEU A CA 1
ATOM 712 C C . LEU A 1 92 ? -13.600 4.072 8.357 1.00 97.56 92 LEU A C 1
ATOM 714 O O . LEU A 1 92 ? -14.111 3.358 7.496 1.00 97.56 92 LEU A O 1
ATOM 718 N N . ALA A 1 93 ? -14.154 4.268 9.556 1.00 97.19 93 ALA A N 1
ATOM 719 C CA . ALA A 1 93 ? -15.426 3.666 9.939 1.00 97.19 93 ALA A CA 1
ATOM 720 C C . ALA A 1 93 ? -16.602 4.219 9.123 1.00 97.19 93 ALA A C 1
ATOM 722 O O . ALA A 1 93 ? -17.453 3.462 8.669 1.00 97.19 93 ALA A O 1
ATOM 723 N N . GLU A 1 94 ? -16.606 5.523 8.840 1.00 97.25 94 GLU A N 1
ATOM 724 C CA . GLU A 1 94 ? -17.577 6.155 7.933 1.00 97.25 94 GLU A CA 1
ATOM 725 C C . GLU A 1 94 ? -17.501 5.599 6.503 1.00 97.25 94 GLU A C 1
ATOM 727 O O . GLU A 1 94 ? -18.510 5.553 5.802 1.00 97.25 94 GLU A O 1
ATOM 732 N N . ARG A 1 95 ? -16.317 5.144 6.077 1.00 96.25 95 ARG A N 1
ATOM 733 C CA . ARG A 1 95 ? -16.105 4.465 4.789 1.00 96.25 95 ARG A CA 1
ATOM 734 C C . ARG A 1 95 ? -16.439 2.972 4.824 1.00 96.25 95 ARG A C 1
ATOM 736 O O . ARG A 1 95 ? -16.331 2.324 3.790 1.00 96.25 95 ARG A O 1
ATOM 743 N N . GLY A 1 96 ? -16.810 2.426 5.983 1.00 96.62 96 GLY A N 1
ATOM 744 C CA . GLY A 1 96 ? -17.122 1.008 6.148 1.00 96.62 96 GLY A CA 1
ATOM 745 C C . GLY A 1 96 ? -15.910 0.082 6.043 1.00 96.62 96 GLY A C 1
ATOM 746 O O . GLY A 1 96 ? -16.090 -1.087 5.718 1.00 96.62 96 GLY A O 1
ATOM 747 N N . LEU A 1 97 ? -14.695 0.589 6.294 1.00 97.06 97 LEU A N 1
ATOM 748 C CA . LEU A 1 97 ? -13.448 -0.196 6.262 1.00 97.06 97 LEU A CA 1
ATOM 749 C C . LEU A 1 97 ? -13.050 -0.743 7.642 1.00 97.06 97 LEU A C 1
ATOM 751 O O . LEU A 1 97 ? -12.296 -1.711 7.739 1.00 97.06 97 LEU A O 1
ATOM 755 N N . VAL A 1 98 ? -13.550 -0.114 8.707 1.00 97.56 98 VAL A N 1
ATOM 756 C CA . VAL A 1 98 ? -13.386 -0.571 10.090 1.00 97.56 98 VAL A CA 1
ATOM 757 C C . VAL A 1 98 ? -14.665 -0.334 10.890 1.00 97.56 98 VAL A C 1
ATOM 759 O O . VAL A 1 98 ? -15.470 0.533 10.561 1.00 97.56 98 VAL A O 1
ATOM 762 N N . GLU A 1 99 ? -14.820 -1.044 11.995 1.00 97.50 99 GLU A N 1
ATOM 763 C CA . GLU A 1 99 ? -15.819 -0.784 13.024 1.00 97.50 99 GLU A CA 1
ATOM 764 C C . GLU A 1 99 ? -15.105 -0.403 14.323 1.00 97.50 99 GLU A C 1
ATOM 766 O O . GLU A 1 99 ? -14.078 -0.983 14.674 1.00 97.50 99 GLU A O 1
ATOM 771 N N . ILE A 1 100 ? -15.639 0.585 15.047 1.00 97.31 100 ILE A N 1
ATOM 772 C CA . ILE A 1 100 ? -15.138 0.971 16.370 1.00 97.31 100 ILE A CA 1
ATOM 773 C C . ILE A 1 100 ? -16.190 0.574 17.399 1.00 97.31 100 ILE A C 1
ATOM 775 O O . ILE A 1 100 ? -17.304 1.102 17.382 1.00 97.31 100 ILE A O 1
ATOM 779 N N . THR A 1 101 ? -15.833 -0.319 18.319 1.00 95.12 101 THR A N 1
ATOM 780 C CA . THR A 1 101 ? -16.753 -0.743 19.377 1.00 95.12 101 THR A CA 1
ATOM 781 C C . THR A 1 101 ? -16.962 0.369 20.409 1.00 95.12 101 THR A C 1
ATOM 783 O O . THR A 1 101 ? -16.125 1.251 20.613 1.00 95.12 101 THR A O 1
ATOM 786 N N . GLU A 1 102 ? -18.111 0.363 21.086 1.00 91.94 102 GLU A N 1
ATOM 787 C CA . GLU A 1 102 ? -18.363 1.329 22.155 1.00 91.94 102 GLU A CA 1
ATOM 788 C C . GLU A 1 102 ? -17.535 1.020 23.404 1.00 91.94 102 GLU A C 1
ATOM 790 O O . GLU A 1 102 ? -17.369 -0.136 23.794 1.00 91.94 102 GLU A O 1
ATOM 795 N N . ARG A 1 103 ? -17.121 2.072 24.121 1.00 93.06 103 ARG A N 1
ATOM 796 C CA . ARG A 1 103 ? -16.578 1.917 25.472 1.00 93.06 103 ARG A CA 1
ATOM 797 C C . ARG A 1 103 ? -17.655 1.348 26.395 1.00 93.06 103 ARG A C 1
ATOM 799 O O . ARG A 1 103 ? -18.704 1.972 26.579 1.00 93.06 103 ARG A O 1
ATOM 806 N N . ARG A 1 104 ? -17.359 0.223 27.046 1.00 92.19 104 ARG A N 1
ATOM 807 C CA . ARG A 1 104 ? -18.282 -0.449 27.971 1.00 92.19 104 ARG A CA 1
ATOM 808 C C . ARG A 1 104 ? -17.713 -0.506 29.381 1.00 92.19 104 ARG A C 1
ATOM 810 O O . ARG A 1 104 ? -16.506 -0.561 29.606 1.00 92.19 104 ARG A O 1
ATOM 817 N N . GLN A 1 105 ? -18.616 -0.455 30.350 1.00 93.56 105 GLN A N 1
ATOM 818 C CA . GLN A 1 105 ? -18.317 -0.728 31.752 1.00 93.56 105 GLN A CA 1
ATOM 819 C C . GLN A 1 105 ? -18.988 -2.048 32.082 1.00 93.56 105 GLN A C 1
ATOM 821 O O . GLN A 1 105 ? -20.215 -2.132 32.000 1.00 93.56 105 GLN A O 1
ATOM 826 N N . ILE A 1 106 ? -18.200 -3.057 32.427 1.00 93.75 106 ILE A N 1
ATOM 827 C CA . ILE A 1 106 ? -18.698 -4.387 32.773 1.00 93.75 106 ILE A CA 1
ATOM 828 C C . ILE A 1 106 ? -18.480 -4.653 34.259 1.00 93.75 106 ILE A C 1
ATOM 830 O O . ILE A 1 106 ? -17.564 -4.110 34.876 1.00 93.75 106 ILE A O 1
ATOM 834 N N . VAL A 1 107 ? -19.358 -5.463 34.834 1.00 94.19 107 VAL A N 1
ATOM 835 C CA . VAL A 1 107 ? -19.292 -5.913 36.223 1.00 94.19 107 VAL A CA 1
ATOM 836 C C . VAL A 1 107 ? -19.071 -7.416 36.207 1.00 94.19 107 VAL A C 1
ATOM 838 O O . VAL A 1 107 ? -19.879 -8.145 35.630 1.00 94.19 107 VAL A O 1
ATOM 841 N N . ALA A 1 108 ? -17.999 -7.871 36.847 1.00 93.75 108 ALA A N 1
ATOM 842 C CA . ALA A 1 108 ? -17.698 -9.286 37.020 1.00 93.75 108 ALA A CA 1
ATOM 843 C C . ALA A 1 108 ? -17.900 -9.693 38.490 1.00 93.75 108 ALA A C 1
ATOM 845 O O . ALA A 1 108 ? -17.517 -8.936 39.388 1.00 93.75 108 ALA A O 1
ATOM 846 N N . PRO A 1 109 ? -18.509 -10.858 38.775 1.00 93.00 109 PRO A N 1
ATOM 847 C CA . PRO A 1 109 ? -18.560 -11.382 40.133 1.00 93.00 109 PRO A CA 1
ATOM 848 C C . PRO A 1 109 ? -17.165 -11.857 40.569 1.00 93.00 109 PRO A C 1
ATOM 850 O O . PRO A 1 109 ? -16.514 -12.612 39.854 1.0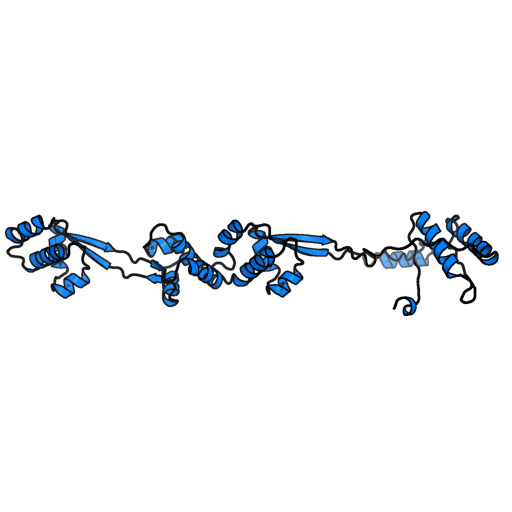0 93.00 109 PRO A O 1
ATOM 853 N N . LEU A 1 110 ? -16.729 -11.454 41.766 1.00 92.88 110 LEU A N 1
ATOM 854 C CA . LEU A 1 110 ? -15.490 -11.954 42.387 1.00 92.88 110 LEU A CA 1
ATOM 855 C C . LEU A 1 110 ? -15.721 -13.233 43.205 1.00 92.88 110 LEU A C 1
ATOM 857 O O . LEU A 1 110 ? -14.782 -13.892 43.649 1.00 92.88 110 LEU A O 1
ATOM 861 N N . LEU A 1 111 ? -16.987 -13.584 43.421 1.00 91.69 111 LEU A N 1
ATOM 862 C CA . LEU A 1 111 ? -17.408 -14.741 44.194 1.00 91.69 111 LEU A CA 1
ATOM 863 C C . LEU A 1 111 ? -17.758 -15.912 43.274 1.00 91.69 111 LEU A C 1
ATOM 865 O O . LEU A 1 111 ? -18.390 -15.738 42.232 1.00 91.69 111 LEU A O 1
ATOM 869 N N . SER A 1 112 ? -17.425 -17.130 43.708 1.00 91.25 112 SER A N 1
ATOM 870 C CA . SER A 1 112 ? -17.912 -18.344 43.045 1.00 91.25 112 SER A CA 1
ATOM 871 C C . SER A 1 112 ? -19.445 -18.443 43.130 1.00 91.25 112 SER A C 1
ATOM 873 O O . SER A 1 112 ? -20.037 -17.931 44.084 1.00 91.25 112 SER A O 1
ATOM 875 N N . PRO A 1 113 ? -20.116 -19.170 42.217 1.00 91.19 113 PRO A N 1
ATOM 876 C CA . PRO A 1 113 ? -21.572 -19.322 42.256 1.00 91.19 113 PRO A CA 1
ATOM 877 C C . PRO A 1 113 ? -22.130 -19.832 43.594 1.00 91.19 113 PRO A C 1
ATOM 879 O O . PRO A 1 113 ? -23.211 -19.421 44.012 1.00 91.19 113 PRO A O 1
ATOM 882 N N . ARG A 1 114 ? -21.387 -20.705 44.292 1.00 91.25 114 ARG A N 1
ATOM 883 C CA . ARG A 1 114 ? -21.755 -21.182 45.636 1.00 91.25 114 ARG A CA 1
ATOM 884 C C . ARG A 1 114 ? -21.620 -20.080 46.684 1.00 91.25 114 ARG A C 1
ATOM 886 O O . ARG A 1 114 ? -22.562 -19.857 47.437 1.00 91.25 114 ARG A O 1
ATOM 893 N N . ALA A 1 115 ? -20.498 -19.360 46.673 1.00 90.88 115 ALA A N 1
ATOM 894 C CA . ALA A 1 115 ? -20.264 -18.243 47.584 1.00 90.88 115 ALA A CA 1
ATOM 895 C C . ALA A 1 115 ? -21.308 -17.133 47.393 1.00 90.88 115 ALA A C 1
ATOM 897 O O . ALA A 1 115 ? -21.798 -16.588 48.373 1.00 90.88 115 ALA A O 1
ATOM 898 N N . VAL A 1 116 ? -21.744 -16.866 46.154 1.00 90.31 116 VAL A N 1
ATOM 899 C CA . VAL A 1 116 ? -22.856 -15.940 45.890 1.00 90.31 116 VAL A CA 1
ATOM 900 C C . VAL A 1 116 ? -24.125 -16.354 46.645 1.00 90.31 116 VAL A C 1
ATOM 902 O O . VAL A 1 116 ? -24.754 -15.505 47.273 1.00 90.31 116 VAL A O 1
ATOM 905 N N . ASN A 1 117 ? -24.499 -17.638 46.633 1.00 90.44 117 ASN A N 1
ATOM 906 C CA . ASN A 1 117 ? -25.691 -18.117 47.347 1.00 90.44 117 ASN A CA 1
ATOM 907 C C . ASN A 1 117 ? -25.575 -17.909 48.861 1.00 90.44 117 ASN A C 1
ATOM 909 O O . ASN A 1 117 ? -26.520 -17.447 49.499 1.00 90.44 117 ASN A O 1
ATOM 913 N N . GLU A 1 118 ? -24.408 -18.223 49.421 1.00 91.06 118 GLU A N 1
ATOM 914 C CA . GLU A 1 118 ? -24.119 -18.051 50.846 1.00 91.06 118 GLU A CA 1
ATOM 915 C C . GLU A 1 118 ? -24.142 -16.571 51.248 1.00 91.06 118 GLU A C 1
ATOM 917 O O . GLU A 1 118 ? -24.769 -16.210 52.245 1.00 91.06 118 GLU A O 1
ATOM 922 N N . THR A 1 119 ? -23.535 -15.691 50.447 1.00 90.12 119 THR A N 1
ATOM 923 C CA . THR A 1 119 ? -23.536 -14.236 50.662 1.00 90.12 119 THR A CA 1
ATOM 924 C C . THR A 1 119 ? -24.940 -13.644 50.546 1.00 90.12 119 THR A C 1
ATOM 926 O O . THR A 1 119 ? -25.313 -12.788 51.350 1.00 90.12 119 THR A O 1
ATOM 929 N N . ILE A 1 120 ? -25.756 -14.118 49.597 1.00 89.56 120 ILE A N 1
ATOM 930 C CA . ILE A 1 120 ? -27.159 -13.699 49.471 1.00 89.56 120 ILE A CA 1
ATOM 931 C C . ILE A 1 120 ? -27.961 -14.082 50.721 1.00 89.56 120 ILE A C 1
ATOM 933 O O . ILE A 1 120 ? -28.729 -13.260 51.224 1.00 89.56 120 ILE A O 1
ATOM 937 N N . ALA A 1 121 ? -27.763 -15.297 51.239 1.00 87.69 121 ALA A N 1
ATOM 938 C CA . ALA A 1 121 ? -28.478 -15.798 52.410 1.00 87.69 121 ALA A CA 1
ATOM 939 C C . ALA A 1 121 ? -28.029 -15.149 53.734 1.00 87.69 121 ALA A C 1
ATOM 941 O O . ALA A 1 121 ? -28.846 -15.004 54.642 1.00 87.69 121 ALA A O 1
ATOM 942 N N . SER A 1 122 ? -26.755 -14.762 53.852 1.00 87.94 122 SER A N 1
ATOM 943 C CA . SER A 1 122 ? -26.162 -14.261 55.102 1.00 87.94 122 SER A CA 1
ATOM 944 C C . SER A 1 122 ? -26.066 -12.732 55.171 1.00 87.94 122 SER A C 1
ATOM 946 O O . SER A 1 122 ? -26.679 -12.120 56.044 1.00 87.94 122 SER A O 1
ATOM 948 N N . ASP A 1 123 ? -25.325 -12.102 54.255 1.00 83.50 123 ASP A N 1
ATOM 949 C CA . ASP A 1 123 ? -24.961 -10.677 54.319 1.00 83.50 123 ASP A CA 1
ATOM 950 C C . ASP A 1 123 ? -25.957 -9.762 53.582 1.00 83.50 123 ASP A C 1
ATOM 952 O O . ASP A 1 123 ? -26.151 -8.598 53.941 1.00 83.50 123 ASP A O 1
ATOM 956 N N . LEU A 1 124 ? -26.640 -10.280 52.555 1.00 84.50 124 LEU A N 1
ATOM 957 C CA . LEU A 1 124 ? -27.526 -9.479 51.698 1.00 84.50 124 LEU A CA 1
ATOM 958 C C . LEU A 1 124 ? -29.020 -9.699 51.948 1.00 84.50 124 LEU A C 1
ATOM 960 O O . LEU A 1 124 ? -29.845 -9.141 51.222 1.00 84.50 124 LEU A O 1
ATOM 964 N N . GLY A 1 125 ? -29.393 -10.417 53.011 1.00 76.81 125 GLY A N 1
ATOM 965 C CA . GLY A 1 125 ? -30.795 -10.716 53.336 1.00 76.81 125 GLY A CA 1
ATOM 966 C C . GLY A 1 125 ? -31.689 -9.479 53.530 1.00 76.81 125 GLY A C 1
ATOM 967 O O . GLY A 1 125 ? -32.899 -9.554 53.336 1.00 76.81 125 GLY A O 1
ATOM 968 N N . ARG A 1 126 ? -31.109 -8.313 53.861 1.00 83.94 126 ARG A N 1
ATOM 969 C CA . ARG A 1 126 ? -31.817 -7.015 53.969 1.00 83.94 126 ARG A CA 1
ATOM 970 C C . ARG A 1 126 ? -31.571 -6.065 52.789 1.00 83.94 126 ARG A C 1
ATOM 972 O O . ARG A 1 126 ? -32.064 -4.939 52.800 1.00 83.94 126 ARG A O 1
ATOM 979 N N . ALA A 1 127 ? -30.822 -6.494 51.776 1.00 87.94 127 ALA A N 1
ATOM 980 C CA . ALA A 1 127 ? -30.420 -5.686 50.627 1.00 87.94 127 ALA A CA 1
ATOM 981 C C . ALA A 1 127 ? -30.882 -6.344 49.309 1.00 87.94 127 ALA A C 1
ATOM 983 O O . ALA A 1 127 ? -30.056 -6.822 48.527 1.00 87.94 127 ALA A O 1
ATOM 984 N N . PRO A 1 128 ? -32.198 -6.341 49.010 1.00 89.50 128 PRO A N 1
ATOM 985 C CA . PRO A 1 128 ? -32.774 -7.127 47.914 1.00 89.50 128 PRO A CA 1
ATOM 986 C C . PRO A 1 128 ? -32.195 -6.764 46.540 1.00 89.50 128 PRO A C 1
ATOM 988 O O . PRO A 1 128 ? -31.999 -7.638 45.702 1.00 89.50 128 PRO A O 1
ATOM 991 N N . LYS A 1 129 ? -31.840 -5.490 46.314 1.00 90.88 129 LYS A N 1
ATOM 992 C CA . LYS A 1 129 ? -31.190 -5.057 45.065 1.00 90.88 129 LYS A CA 1
ATOM 993 C C . LYS A 1 129 ? -29.747 -5.552 44.928 1.00 90.88 129 LYS A C 1
ATOM 995 O O . LYS A 1 129 ? -29.333 -5.868 43.820 1.00 90.88 129 LYS A O 1
ATOM 1000 N N . GLN A 1 130 ? -28.985 -5.619 46.024 1.00 92.69 130 GLN A N 1
ATOM 1001 C CA . GLN A 1 130 ? -27.616 -6.154 46.011 1.00 92.69 130 GLN A CA 1
ATOM 1002 C C . GLN A 1 130 ? -27.642 -7.666 45.740 1.00 92.69 130 GLN A C 1
ATOM 1004 O O . GLN A 1 130 ? -26.903 -8.150 44.886 1.00 92.69 130 GLN A O 1
ATOM 1009 N N . ALA A 1 131 ? -28.558 -8.385 46.401 1.00 92.69 131 ALA A N 1
ATOM 1010 C CA . ALA A 1 131 ? -28.776 -9.811 46.177 1.00 92.69 131 ALA A CA 1
ATOM 1011 C C . ALA A 1 131 ? -29.215 -10.119 44.735 1.00 92.69 131 ALA A C 1
ATOM 1013 O O . ALA A 1 131 ? -28.693 -11.048 44.126 1.00 92.69 131 ALA A O 1
ATOM 1014 N N . ALA A 1 132 ? -30.120 -9.312 44.166 1.00 93.31 132 ALA A N 1
ATOM 1015 C CA . ALA A 1 132 ? -30.572 -9.471 42.784 1.00 93.31 132 ALA A CA 1
ATOM 1016 C C . ALA A 1 132 ? -29.433 -9.299 41.765 1.00 93.31 132 ALA A C 1
ATOM 1018 O O . ALA A 1 132 ? -29.355 -10.070 40.815 1.00 93.31 132 ALA A O 1
ATOM 1019 N N . VAL A 1 133 ? -28.530 -8.331 41.972 1.00 93.50 133 VAL A N 1
ATOM 1020 C CA . VAL A 1 133 ? -27.362 -8.138 41.093 1.00 93.50 133 VAL A CA 1
ATOM 1021 C C . VAL A 1 133 ? -26.424 -9.342 41.153 1.00 93.50 133 VAL A C 1
ATOM 1023 O O . VAL A 1 133 ? -26.071 -9.869 40.102 1.00 93.50 133 VAL A O 1
ATOM 1026 N N . LEU A 1 134 ? -26.050 -9.816 42.348 1.00 93.00 134 LEU A N 1
ATOM 1027 C CA . LEU A 1 134 ? -25.176 -10.991 42.463 1.00 93.00 134 LEU A CA 1
ATOM 1028 C C . LEU A 1 134 ? -25.832 -12.261 41.911 1.00 93.00 134 LEU A C 1
ATOM 1030 O O . LEU A 1 134 ? -25.167 -13.033 41.226 1.00 93.00 134 LEU A O 1
ATOM 1034 N N . GLY A 1 135 ? -27.130 -12.454 42.160 1.00 92.81 135 GLY A N 1
ATOM 1035 C CA . GLY A 1 135 ? -27.894 -13.560 41.586 1.00 92.81 135 GLY A CA 1
ATOM 1036 C C . GLY A 1 135 ? -27.902 -13.517 40.058 1.00 92.81 135 GLY A C 1
ATOM 1037 O O . GLY A 1 135 ? -27.610 -14.523 39.423 1.00 92.81 135 GLY A O 1
ATOM 1038 N N . TYR A 1 136 ? -28.130 -12.341 39.468 1.00 94.31 136 TYR A N 1
ATOM 1039 C CA . TYR A 1 136 ? -28.115 -12.166 38.014 1.00 94.31 136 TYR A CA 1
ATOM 1040 C C . TYR A 1 136 ? -26.734 -12.431 37.400 1.00 94.31 136 TYR A C 1
ATOM 1042 O O . TYR A 1 136 ? -26.638 -13.116 36.385 1.00 94.31 136 TYR A O 1
ATOM 1050 N N . LEU A 1 137 ? -25.659 -11.924 38.018 1.00 93.19 137 LEU A N 1
ATOM 1051 C CA . LEU A 1 137 ? -24.284 -12.178 37.569 1.00 93.19 137 LEU A CA 1
ATOM 1052 C C . LEU A 1 137 ? -23.924 -13.668 37.656 1.00 93.19 137 LEU A C 1
ATOM 1054 O O . LEU A 1 137 ? -23.328 -14.212 36.729 1.00 93.19 137 LEU A O 1
ATOM 1058 N N . ARG A 1 138 ? -24.329 -14.343 38.740 1.00 93.94 138 ARG A N 1
ATOM 1059 C CA . ARG A 1 138 ? -24.175 -15.795 38.906 1.00 93.94 138 ARG A CA 1
ATOM 1060 C C . ARG A 1 138 ? -24.896 -16.562 37.799 1.00 93.94 138 ARG A C 1
ATOM 1062 O O . ARG A 1 138 ? -24.310 -17.476 37.232 1.00 93.94 138 ARG A O 1
ATOM 1069 N N . ASP A 1 139 ? -26.149 -16.208 37.526 1.00 93.19 139 ASP A N 1
ATOM 1070 C CA . ASP A 1 139 ? -26.992 -16.931 36.567 1.00 93.19 139 ASP A CA 1
ATOM 1071 C C . ASP A 1 139 ? -26.525 -16.729 35.121 1.00 93.19 139 ASP A C 1
ATOM 1073 O O . ASP A 1 139 ? -26.655 -17.638 34.304 1.00 93.19 139 ASP A O 1
ATOM 1077 N N . ARG A 1 140 ? -25.947 -15.563 34.806 1.00 92.94 140 ARG A N 1
ATOM 1078 C CA . ARG A 1 140 ? -25.309 -15.302 33.508 1.00 92.94 140 ARG A CA 1
ATOM 1079 C C . ARG A 1 140 ? -23.991 -16.048 33.331 1.00 92.94 140 ARG A C 1
ATOM 1081 O O . ARG A 1 140 ? -23.719 -16.518 32.234 1.00 92.94 140 ARG A O 1
ATOM 1088 N N . GLY A 1 141 ? -23.177 -16.142 34.381 1.00 86.31 141 GLY A N 1
ATOM 1089 C CA . GLY A 1 141 ? -21.875 -16.816 34.329 1.00 86.31 141 GLY A CA 1
ATOM 1090 C C . GLY A 1 141 ? -20.785 -16.061 33.555 1.00 86.31 141 GLY A C 1
ATOM 1091 O O . GLY A 1 141 ? -19.692 -16.591 33.385 1.00 86.31 141 GLY A O 1
ATOM 1092 N N . GLU A 1 142 ? -21.050 -14.828 33.124 1.00 89.25 142 GLU A N 1
ATOM 1093 C CA . GLU A 1 142 ? -20.123 -13.960 32.393 1.00 89.25 142 GLU A CA 1
ATOM 1094 C C . GLU A 1 142 ? -20.207 -12.512 32.916 1.00 89.25 142 GLU A C 1
ATOM 1096 O O . GLU A 1 142 ? -21.212 -12.141 33.537 1.00 89.25 142 GLU A O 1
ATOM 1101 N N . PRO A 1 143 ? -19.178 -11.671 32.698 1.00 92.56 143 PRO A N 1
ATOM 1102 C CA . PRO A 1 143 ? -19.258 -10.249 33.016 1.00 92.56 143 PRO A CA 1
ATOM 1103 C C . PRO A 1 143 ? -20.402 -9.560 32.260 1.00 92.56 143 PRO A C 1
ATOM 1105 O O . PRO A 1 143 ? -20.560 -9.739 31.056 1.00 92.56 143 PRO A O 1
ATOM 1108 N N . VAL A 1 144 ? -21.177 -8.722 32.954 1.00 93.44 144 VAL A N 1
ATOM 1109 C CA . VAL A 1 144 ? -22.364 -8.058 32.381 1.00 93.44 144 VAL A CA 1
ATOM 1110 C C . VAL A 1 144 ? -22.161 -6.550 32.313 1.00 93.44 144 VAL A C 1
ATOM 1112 O O . VAL A 1 144 ? -21.625 -5.939 33.238 1.00 93.44 144 VAL A O 1
ATOM 1115 N N . GLU A 1 145 ? -22.639 -5.911 31.245 1.00 93.75 145 GLU A N 1
ATOM 1116 C CA . GLU A 1 145 ? -22.576 -4.457 31.110 1.00 93.75 145 GLU A CA 1
ATOM 1117 C C . GLU A 1 145 ? -23.419 -3.732 32.179 1.00 93.75 145 GLU A C 1
ATOM 1119 O O . GLU A 1 145 ? -24.580 -4.059 32.442 1.00 93.75 145 GLU A O 1
ATOM 1124 N N . VAL A 1 146 ? -22.873 -2.656 32.749 1.00 93.06 146 VAL A N 1
ATOM 1125 C CA . VAL A 1 146 ? -23.564 -1.796 33.722 1.00 93.06 146 VAL A CA 1
ATOM 1126 C C . VAL A 1 146 ? -24.878 -1.242 33.157 1.00 93.06 146 VAL A C 1
ATOM 1128 O O . VAL A 1 146 ? -25.858 -1.130 33.898 1.00 93.06 146 VAL A O 1
ATOM 1131 N N . LYS A 1 147 ? -24.931 -0.891 31.861 1.00 91.94 147 LYS A N 1
ATOM 1132 C CA . LYS A 1 147 ? -26.172 -0.432 31.207 1.00 91.94 147 LYS A CA 1
ATOM 1133 C C . LYS A 1 147 ? -27.251 -1.517 31.241 1.00 91.94 147 LYS A C 1
ATOM 1135 O O . LYS A 1 147 ? -28.413 -1.210 31.510 1.00 91.94 147 LYS A O 1
ATOM 1140 N N . GLU A 1 148 ? -26.875 -2.776 31.032 1.00 92.75 148 GLU A N 1
ATOM 1141 C CA . GLU A 1 148 ? -27.805 -3.900 31.078 1.00 92.75 148 GLU A CA 1
ATOM 1142 C C . GLU A 1 148 ? -28.316 -4.161 32.495 1.00 92.75 148 GLU A C 1
ATOM 1144 O O . GLU A 1 148 ? -29.529 -4.262 32.684 1.00 92.75 148 GLU A O 1
ATOM 1149 N N . LEU A 1 149 ? -27.432 -4.179 33.498 1.00 92.12 149 LEU A N 1
ATOM 1150 C CA . LEU A 1 149 ? -27.834 -4.339 34.902 1.00 92.12 149 LEU A CA 1
ATOM 1151 C C . LEU A 1 149 ? -28.815 -3.240 35.335 1.00 92.12 149 LEU A C 1
ATOM 1153 O O . LEU A 1 149 ? -29.819 -3.516 35.994 1.00 92.12 149 LEU A O 1
ATOM 1157 N N . ARG A 1 150 ? -28.577 -1.992 34.910 1.00 92.50 150 ARG A N 1
ATOM 1158 C CA . ARG A 1 150 ? -29.501 -0.873 35.152 1.00 92.50 150 ARG A CA 1
ATOM 1159 C C . ARG A 1 150 ? -30.860 -1.099 34.499 1.00 92.50 150 ARG A C 1
ATOM 1161 O O . ARG A 1 150 ? -31.874 -0.857 35.147 1.00 92.50 150 ARG A O 1
ATOM 1168 N N . ARG A 1 151 ? -30.880 -1.560 33.245 1.00 93.12 151 ARG A N 1
ATOM 1169 C CA . ARG A 1 151 ? -32.109 -1.812 32.480 1.00 93.12 151 ARG A CA 1
ATOM 1170 C C . ARG A 1 151 ? -32.929 -2.965 33.063 1.00 93.12 151 ARG A C 1
ATOM 1172 O O . ARG A 1 151 ? -34.140 -2.831 33.165 1.00 93.12 151 ARG A O 1
ATOM 1179 N N . GLN A 1 152 ? -32.282 -4.067 33.441 1.00 93.25 152 GLN A N 1
ATOM 1180 C CA . GLN A 1 152 ? -32.959 -5.286 33.900 1.00 93.25 152 GLN A CA 1
ATOM 1181 C C . GLN A 1 152 ? -33.359 -5.229 35.378 1.00 93.25 152 GLN A C 1
ATOM 1183 O O . GLN A 1 152 ? -34.436 -5.683 35.748 1.00 93.25 152 GLN A O 1
ATOM 1188 N N . LEU A 1 153 ? -32.500 -4.671 36.237 1.00 92.44 153 LEU A N 1
ATOM 1189 C CA . LEU A 1 153 ? -32.659 -4.758 37.695 1.00 92.44 153 LEU A CA 1
ATOM 1190 C C . LEU A 1 153 ? -32.980 -3.411 38.355 1.00 92.44 153 LEU A C 1
ATOM 1192 O O . LEU A 1 153 ? -33.190 -3.352 39.570 1.00 92.44 153 LEU A O 1
ATOM 1196 N N . GLY A 1 154 ? -32.967 -2.303 37.603 1.00 88.12 154 GLY A N 1
ATOM 1197 C CA . GLY A 1 154 ? -33.164 -0.961 38.164 1.00 88.12 154 GLY A CA 1
ATOM 1198 C C . GLY A 1 154 ? -32.145 -0.625 39.263 1.00 88.12 154 GLY A C 1
ATOM 1199 O O . GLY A 1 154 ? -32.474 0.051 40.252 1.00 88.12 154 GLY A O 1
ATOM 1200 N N . CYS A 1 155 ? -30.927 -1.169 39.155 1.00 86.69 155 CYS A N 1
ATOM 1201 C CA . CYS A 1 155 ? -29.863 -0.962 40.130 1.00 86.69 155 CYS A CA 1
ATOM 1202 C C . CYS A 1 155 ? -29.219 0.421 39.940 1.00 86.69 155 CYS A C 1
ATOM 1204 O O . CYS A 1 155 ? -28.885 0.818 38.825 1.00 86.69 155 CYS A O 1
ATOM 1206 N N . SER A 1 156 ? -29.020 1.170 41.027 1.00 89.44 156 SER A N 1
ATOM 1207 C CA . SER A 1 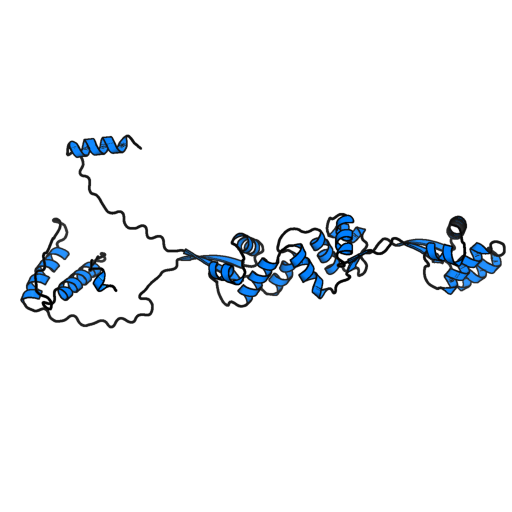156 ? -28.302 2.450 40.976 1.00 89.44 156 SER A CA 1
ATOM 1208 C C . SER A 1 156 ? -26.785 2.238 41.021 1.00 89.44 156 SER A C 1
ATOM 1210 O O . SER A 1 156 ? -26.302 1.178 41.421 1.00 89.44 156 SER A O 1
ATOM 1212 N N . SER A 1 157 ? -26.009 3.265 40.663 1.00 89.38 157 SER A N 1
ATOM 1213 C CA . SER A 1 157 ? -24.546 3.254 40.831 1.00 89.38 157 SER A CA 1
ATOM 1214 C C . SER A 1 157 ? -24.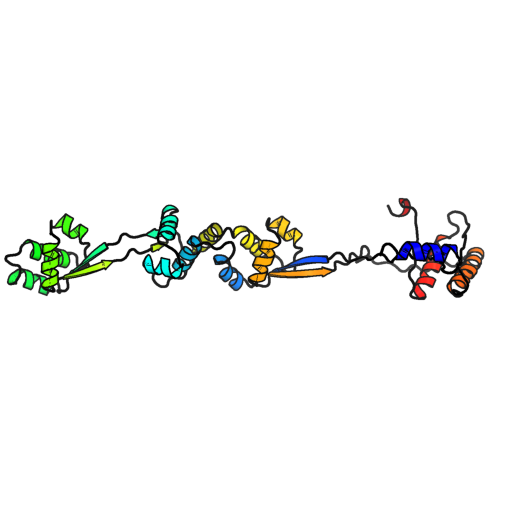122 3.010 42.282 1.00 89.38 157 SER A C 1
ATOM 1216 O O . SER A 1 157 ? -23.124 2.340 42.513 1.00 89.38 157 SER A O 1
ATOM 1218 N N . ALA A 1 158 ? -24.904 3.482 43.259 1.00 91.75 158 ALA A N 1
ATOM 1219 C CA . ALA A 1 158 ? -24.637 3.258 44.678 1.00 91.75 158 ALA A CA 1
ATOM 1220 C C . ALA A 1 158 ? -24.684 1.769 45.066 1.00 91.75 158 ALA A C 1
ATOM 1222 O O . ALA A 1 158 ? -23.869 1.333 45.872 1.00 91.75 158 ALA A O 1
ATOM 1223 N N . VAL A 1 159 ? -25.589 0.984 44.464 1.00 92.94 159 VAL A N 1
ATOM 1224 C CA . VAL A 1 159 ? -25.667 -0.471 44.697 1.00 92.94 159 VAL A CA 1
ATOM 1225 C C . VAL A 1 159 ? -24.387 -1.153 44.221 1.00 92.94 159 VAL A C 1
ATOM 1227 O O . VAL A 1 159 ? -23.817 -1.956 44.952 1.00 92.94 159 VAL A O 1
ATOM 1230 N N . LEU A 1 160 ? -23.908 -0.792 43.027 1.00 92.38 160 LEU A N 1
ATOM 1231 C CA . LEU A 1 160 ? -22.669 -1.342 42.471 1.00 92.38 160 LEU A CA 1
ATOM 1232 C C . LEU A 1 160 ? -21.445 -0.924 43.295 1.00 92.38 160 LEU A C 1
ATOM 1234 O O . LEU A 1 160 ? -20.634 -1.777 43.630 1.00 92.38 160 LEU A O 1
ATOM 1238 N N . ASN A 1 161 ? -21.358 0.346 43.705 1.00 93.75 161 ASN A N 1
ATOM 1239 C CA . ASN A 1 161 ? -20.273 0.834 44.565 1.00 93.75 161 ASN A CA 1
ATOM 1240 C C . ASN A 1 161 ? -20.219 0.085 45.909 1.00 93.75 161 ASN A C 1
ATOM 1242 O O . ASN A 1 161 ? -19.139 -0.190 46.415 1.00 93.75 161 ASN A O 1
ATOM 1246 N N . GLN A 1 162 ? -21.373 -0.236 46.502 1.00 93.19 162 GLN A N 1
ATOM 1247 C CA . GLN A 1 162 ? -21.435 -0.984 47.763 1.00 93.19 162 GLN A CA 1
ATOM 1248 C C . GLN A 1 162 ? -21.016 -2.445 47.588 1.00 93.19 162 GLN A C 1
ATOM 1250 O O . GLN A 1 162 ? -20.301 -2.968 48.436 1.00 93.19 162 GLN A O 1
ATOM 1255 N N . LEU A 1 163 ? -21.440 -3.099 46.502 1.00 92.50 163 LEU A N 1
ATOM 1256 C CA . LEU A 1 163 ? -21.010 -4.465 46.187 1.00 92.50 163 LEU A CA 1
ATOM 1257 C C . LEU A 1 163 ? -19.499 -4.539 45.931 1.00 92.50 163 LEU A C 1
ATOM 1259 O O . LEU A 1 163 ? -18.846 -5.475 46.382 1.00 92.50 163 LEU A O 1
ATOM 1263 N N . GLU A 1 164 ? -18.946 -3.537 45.252 1.00 93.88 164 GLU A N 1
ATOM 1264 C CA . GLU A 1 164 ? -17.511 -3.418 44.989 1.00 93.88 164 GLU A CA 1
ATOM 1265 C C . GLU A 1 164 ? -16.722 -3.135 46.275 1.00 93.88 164 GLU A C 1
ATOM 1267 O O . GLU A 1 164 ? -15.734 -3.806 46.550 1.00 93.88 164 GLU A O 1
ATOM 1272 N N . ALA A 1 165 ? -17.209 -2.234 47.139 1.00 93.38 165 ALA A N 1
ATOM 1273 C CA . ALA A 1 165 ? -16.598 -1.960 48.445 1.00 93.38 165 ALA A CA 1
ATOM 1274 C C . ALA A 1 165 ? -16.599 -3.182 49.381 1.00 93.38 165 ALA A C 1
ATOM 1276 O O . ALA A 1 165 ? -15.718 -3.313 50.228 1.00 93.38 165 ALA A O 1
ATOM 1277 N N . LYS A 1 166 ? -17.580 -4.079 49.229 1.00 92.12 166 LYS A N 1
ATOM 1278 C CA . LYS A 1 166 ? -17.635 -5.367 49.933 1.00 92.12 166 LYS A CA 1
ATOM 1279 C C . LYS A 1 166 ? -16.762 -6.455 49.289 1.00 92.12 166 LYS A C 1
ATOM 1281 O O . LYS A 1 166 ? -16.672 -7.548 49.838 1.00 92.12 166 LYS A O 1
ATOM 1286 N N . GLY A 1 167 ? -16.137 -6.183 48.141 1.00 92.75 167 GLY A N 1
ATOM 1287 C CA . GLY A 1 167 ? -15.308 -7.143 47.409 1.00 92.75 167 GLY A CA 1
ATOM 1288 C C . GLY A 1 167 ? -16.102 -8.259 46.726 1.00 92.75 167 GLY A C 1
ATOM 1289 O O . GLY A 1 167 ? -15.557 -9.326 46.467 1.00 92.75 167 GLY A O 1
ATOM 1290 N N . TYR A 1 168 ? -17.396 -8.054 46.460 1.00 93.56 168 TYR A N 1
ATOM 1291 C CA . TYR A 1 168 ? -18.250 -9.077 45.839 1.00 93.56 168 TYR A CA 1
ATOM 1292 C C . TYR A 1 168 ? -18.246 -9.014 44.313 1.00 93.56 168 TYR A C 1
ATOM 1294 O O . TYR A 1 168 ? -18.504 -10.018 43.647 1.00 93.56 168 TYR A O 1
ATOM 1302 N N . VAL A 1 169 ? -17.960 -7.838 43.760 1.00 94.25 169 VAL A N 1
ATOM 1303 C CA . VAL A 1 169 ? -17.864 -7.596 42.321 1.00 94.25 169 VAL A CA 1
ATOM 1304 C C . VAL A 1 169 ? -16.686 -6.682 42.019 1.00 94.25 169 VAL A C 1
ATOM 1306 O O . VAL A 1 169 ? -16.281 -5.894 42.870 1.00 94.25 169 VAL A O 1
ATOM 1309 N N . GLU A 1 170 ? -16.207 -6.741 40.786 1.00 94.75 170 GLU A N 1
ATOM 1310 C CA . GLU A 1 170 ? -15.222 -5.819 40.230 1.00 94.75 170 GLU A CA 1
ATOM 1311 C C . GLU A 1 170 ? -15.804 -5.130 38.996 1.00 94.75 170 GLU A C 1
ATOM 1313 O O . GLU A 1 170 ? -16.504 -5.758 38.191 1.00 94.75 170 GLU A O 1
ATOM 1318 N N . ARG A 1 171 ? -15.534 -3.828 38.840 1.00 93.50 171 ARG A N 1
ATOM 1319 C CA . ARG A 1 171 ? -15.850 -3.098 37.611 1.00 93.50 171 ARG A CA 1
ATOM 1320 C C . ARG A 1 171 ? -14.628 -2.968 36.724 1.00 93.50 171 ARG A C 1
ATOM 1322 O O . ARG A 1 171 ? -13.622 -2.391 37.119 1.00 93.50 171 ARG A O 1
ATOM 1329 N N . LEU A 1 172 ? -14.777 -3.410 35.482 1.00 92.50 172 LEU A N 1
ATOM 1330 C CA . LEU A 1 172 ? -13.740 -3.315 34.464 1.00 92.50 172 LEU A CA 1
ATOM 1331 C C . LEU A 1 172 ? -14.193 -2.371 33.347 1.00 92.50 172 LEU A C 1
ATOM 1333 O O . LEU A 1 172 ? -15.354 -2.371 32.921 1.00 92.50 172 LEU A O 1
ATOM 1337 N N . SER A 1 173 ? -13.261 -1.547 32.869 1.00 91.44 173 SER A N 1
ATOM 1338 C CA . SER A 1 173 ? -13.459 -0.720 31.679 1.00 91.44 173 SER A CA 1
ATOM 1339 C C . SER A 1 173 ? -12.974 -1.495 30.466 1.00 91.44 173 SER A C 1
ATOM 1341 O O . SER A 1 173 ? -11.777 -1.712 30.332 1.00 91.44 173 SER A O 1
ATOM 1343 N N . GLN A 1 174 ? -13.881 -1.843 29.559 1.00 90.88 174 GLN A N 1
ATOM 1344 C CA . GLN A 1 174 ? -13.499 -2.294 28.225 1.00 90.88 174 GLN A CA 1
ATOM 1345 C C . GLN A 1 174 ? -13.290 -1.061 27.346 1.00 90.88 174 GLN A C 1
ATOM 1347 O O . GLN A 1 174 ? -14.213 -0.258 27.154 1.00 90.88 174 GLN A O 1
ATOM 1352 N N . GLU A 1 175 ? -12.052 -0.862 26.895 1.00 93.25 175 GLU A N 1
ATOM 1353 C CA . GLU A 1 175 ? -11.724 0.204 25.949 1.00 93.25 175 GLU A CA 1
ATOM 1354 C C . GLU A 1 175 ? -12.337 -0.092 24.568 1.00 93.25 175 GLU A C 1
ATOM 1356 O O . GLU A 1 175 ? -12.533 -1.259 24.229 1.00 93.25 175 GLU A O 1
ATOM 1361 N N . PRO A 1 176 ? -12.673 0.946 23.778 1.00 95.19 176 PRO A N 1
ATOM 1362 C CA . PRO A 1 176 ? -13.057 0.774 22.381 1.00 95.19 176 PRO A CA 1
ATOM 1363 C C . PRO A 1 176 ? -11.998 -0.031 21.631 1.00 95.19 176 PRO A C 1
ATOM 1365 O O . PRO A 1 176 ? -10.818 0.311 21.697 1.00 95.19 176 PRO A O 1
ATOM 1368 N N . ALA A 1 177 ? -12.427 -1.049 20.900 1.00 96.00 177 ALA A N 1
ATOM 1369 C CA . ALA A 1 177 ? -11.601 -1.831 19.992 1.00 96.00 177 ALA A CA 1
ATOM 1370 C C . ALA A 1 177 ? -11.906 -1.441 18.547 1.00 96.00 177 ALA A C 1
ATOM 1372 O O . ALA A 1 177 ? -12.994 -0.934 18.251 1.00 96.00 177 ALA A O 1
ATOM 1373 N N . VAL A 1 178 ? -10.943 -1.665 17.659 1.00 97.38 178 VAL A N 1
ATOM 1374 C CA . VAL A 1 178 ? -11.093 -1.421 16.222 1.00 97.38 178 VAL A CA 1
ATOM 1375 C C . VAL A 1 178 ? -11.048 -2.755 15.506 1.00 97.38 178 VAL A C 1
ATOM 1377 O O . VAL A 1 178 ? -10.123 -3.535 15.702 1.00 97.38 178 VAL A O 1
ATOM 1380 N N . ILE A 1 179 ? -12.051 -3.006 14.677 1.00 96.44 179 ILE A N 1
ATOM 1381 C CA . ILE A 1 179 ? -12.234 -4.271 13.974 1.00 96.44 179 ILE A CA 1
ATOM 1382 C C . ILE A 1 179 ? -12.223 -3.977 12.477 1.00 96.44 179 ILE A C 1
ATOM 1384 O O . ILE A 1 179 ? -12.870 -3.030 12.035 1.00 96.44 179 ILE A O 1
ATOM 1388 N N . LEU A 1 180 ? -11.492 -4.765 11.690 1.00 96.81 180 LEU A N 1
ATOM 1389 C CA . LEU A 1 180 ? -11.599 -4.708 10.232 1.00 96.81 180 LEU A CA 1
ATOM 1390 C C . LEU A 1 180 ? -12.971 -5.240 9.808 1.00 96.81 180 LEU A C 1
ATOM 1392 O O . LEU A 1 180 ? -13.367 -6.335 10.200 1.00 96.81 180 LEU A O 1
ATOM 1396 N N . THR A 1 181 ? -13.695 -4.463 9.008 1.00 96.81 181 THR A N 1
ATOM 1397 C CA . THR A 1 181 ? -14.980 -4.894 8.428 1.00 96.81 181 THR A CA 1
ATOM 1398 C C . THR A 1 181 ? -14.798 -5.576 7.078 1.00 96.81 181 THR A C 1
ATOM 1400 O O . THR A 1 181 ? -15.694 -6.288 6.631 1.00 96.81 181 THR A O 1
ATOM 1403 N N . ILE A 1 182 ? -13.643 -5.365 6.445 1.00 95.75 182 ILE A N 1
ATOM 1404 C CA . ILE A 1 182 ? -13.237 -6.024 5.205 1.00 95.75 182 ILE A CA 1
ATOM 1405 C C . ILE A 1 182 ? -12.356 -7.251 5.500 1.00 95.75 182 ILE A C 1
ATOM 1407 O O . ILE A 1 182 ? -11.632 -7.255 6.503 1.00 95.75 182 ILE A O 1
ATOM 1411 N N . PRO A 1 183 ? -12.382 -8.285 4.642 1.00 95.62 183 PRO A N 1
ATOM 1412 C CA . PRO A 1 183 ? -11.442 -9.401 4.705 1.00 95.62 183 PRO A CA 1
ATOM 1413 C C . PRO A 1 183 ? -9.981 -8.942 4.614 1.00 95.62 183 PRO A C 1
ATOM 1415 O O . PRO A 1 183 ? -9.669 -7.970 3.928 1.00 95.62 183 PRO A O 1
ATOM 1418 N N . LEU A 1 184 ? -9.063 -9.680 5.251 1.00 91.88 184 LEU A N 1
ATOM 1419 C CA . LEU A 1 184 ? -7.624 -9.367 5.232 1.00 91.88 184 LEU A CA 1
ATOM 1420 C C . LEU A 1 184 ? -7.036 -9.313 3.812 1.00 91.88 184 LEU A C 1
ATOM 1422 O O . LEU A 1 184 ? -6.151 -8.506 3.548 1.00 91.88 184 LEU A O 1
ATOM 1426 N N . GLU A 1 185 ? -7.550 -10.133 2.896 1.00 91.00 185 GLU A N 1
ATOM 1427 C CA . GLU A 1 185 ? -7.142 -10.157 1.486 1.00 91.00 185 GLU A CA 1
ATOM 1428 C C . GLU A 1 185 ? -7.482 -8.860 0.728 1.00 91.00 185 GLU A C 1
ATOM 1430 O O . GLU A 1 185 ? -6.723 -8.449 -0.146 1.00 91.00 185 GLU A O 1
ATOM 1435 N N . GLU A 1 186 ? -8.541 -8.148 1.126 1.00 94.62 186 GLU A N 1
ATOM 1436 C CA . GLU A 1 186 ? -8.956 -6.875 0.514 1.00 94.62 186 GLU A CA 1
ATOM 1437 C C . GLU A 1 186 ? -8.217 -5.656 1.102 1.00 94.62 186 GLU A C 1
ATOM 1439 O O . GLU A 1 186 ? -8.224 -4.564 0.525 1.00 94.62 186 GLU A O 1
ATOM 1444 N N . VAL A 1 187 ? -7.538 -5.811 2.246 1.00 94.69 187 VAL A N 1
ATOM 1445 C CA . VAL A 1 187 ? -6.867 -4.695 2.937 1.00 94.69 187 VAL A CA 1
ATOM 1446 C C . VAL A 1 187 ? -5.776 -4.066 2.070 1.00 94.69 187 VAL A C 1
ATOM 1448 O O . VAL A 1 187 ? -5.637 -2.840 2.036 1.00 94.69 187 VAL A O 1
ATOM 1451 N N . THR A 1 188 ? -5.015 -4.886 1.343 1.00 92.62 188 THR A N 1
ATOM 1452 C CA . THR A 1 188 ? -3.940 -4.408 0.463 1.00 92.62 188 THR A CA 1
ATOM 1453 C C . THR A 1 188 ? -4.483 -3.496 -0.637 1.00 92.62 188 THR A C 1
ATOM 1455 O O . THR A 1 188 ? -3.918 -2.427 -0.878 1.00 92.62 188 THR A O 1
ATOM 1458 N N . GLU A 1 189 ? -5.606 -3.859 -1.259 1.00 92.81 189 GLU A N 1
ATOM 1459 C CA . GLU A 1 189 ? -6.254 -3.044 -2.292 1.00 92.81 189 GLU A CA 1
ATOM 1460 C C . GLU A 1 189 ? -6.761 -1.714 -1.723 1.00 92.81 189 GLU A C 1
ATOM 1462 O O . GLU A 1 189 ? -6.489 -0.649 -2.288 1.00 92.81 189 GLU A O 1
ATOM 1467 N N . ALA A 1 190 ? -7.400 -1.747 -0.548 1.00 95.31 190 ALA A N 1
ATOM 1468 C CA . ALA A 1 190 ? -7.844 -0.539 0.144 1.00 95.31 190 ALA A CA 1
ATOM 1469 C C . ALA A 1 190 ? -6.666 0.400 0.476 1.00 95.31 190 ALA A C 1
ATOM 1471 O O . ALA A 1 190 ? -6.767 1.622 0.320 1.00 95.31 190 ALA A O 1
ATOM 1472 N N . ILE A 1 191 ? -5.519 -0.148 0.892 1.00 96.06 191 ILE A N 1
ATOM 1473 C CA . ILE A 1 191 ? -4.286 0.619 1.129 1.00 96.06 191 ILE A CA 1
ATOM 1474 C C . ILE A 1 191 ? -3.773 1.257 -0.170 1.00 96.06 191 ILE A C 1
ATOM 1476 O O . ILE A 1 191 ? -3.442 2.448 -0.169 1.00 96.06 191 ILE A O 1
ATOM 1480 N N . ILE A 1 192 ? -3.720 0.500 -1.270 1.00 94.12 192 ILE A N 1
ATOM 1481 C CA . ILE A 1 192 ? -3.281 0.994 -2.585 1.00 94.12 192 ILE A CA 1
ATOM 1482 C C . ILE A 1 192 ? -4.158 2.167 -3.035 1.00 94.12 192 ILE A C 1
ATOM 1484 O O . ILE A 1 192 ? -3.632 3.193 -3.483 1.00 94.12 192 ILE A O 1
ATOM 1488 N N . GLU A 1 193 ? -5.477 2.056 -2.870 1.00 94.62 193 GLU A N 1
ATOM 1489 C CA . GLU A 1 193 ? -6.420 3.118 -3.216 1.00 94.62 193 GLU A CA 1
ATOM 1490 C C . GLU A 1 193 ? -6.203 4.369 -2.353 1.00 94.62 193 GLU A C 1
ATOM 1492 O O . GLU A 1 193 ? -6.056 5.475 -2.878 1.00 94.62 193 GLU A O 1
ATOM 1497 N N . LEU A 1 194 ? -6.098 4.194 -1.031 1.00 95.50 194 LEU A N 1
ATOM 1498 C CA . LEU A 1 194 ? -5.875 5.278 -0.069 1.00 95.50 194 LEU A CA 1
ATOM 1499 C C . LEU A 1 194 ? -4.566 6.040 -0.291 1.00 95.50 194 LEU A C 1
ATOM 1501 O O . LEU A 1 194 ? -4.475 7.216 0.073 1.00 95.50 194 LEU A O 1
ATOM 1505 N N . ARG A 1 195 ? -3.544 5.379 -0.839 1.00 95.38 195 ARG A N 1
ATOM 1506 C CA . ARG A 1 195 ? -2.248 5.991 -1.165 1.00 95.38 195 ARG A CA 1
ATOM 1507 C C . ARG A 1 195 ? -2.165 6.512 -2.599 1.00 95.38 195 ARG A C 1
ATOM 1509 O O . ARG A 1 195 ? -1.205 7.217 -2.921 1.00 95.38 195 ARG A O 1
ATOM 1516 N N . GLY A 1 196 ? -3.132 6.186 -3.457 1.00 94.38 196 GLY A N 1
ATOM 1517 C CA . GLY A 1 196 ? -3.079 6.511 -4.882 1.00 94.38 196 GLY A CA 1
ATOM 1518 C C . GLY A 1 196 ? -1.941 5.789 -5.613 1.00 94.38 196 GLY A C 1
ATOM 1519 O O . GLY A 1 196 ? -1.285 6.380 -6.471 1.00 94.38 196 GLY A O 1
ATOM 1520 N N . ALA A 1 197 ? -1.651 4.542 -5.227 1.00 94.69 197 ALA A N 1
ATOM 1521 C CA . ALA A 1 197 ? -0.502 3.774 -5.711 1.00 94.69 197 ALA A CA 1
ATOM 1522 C C . ALA A 1 197 ? -0.797 2.919 -6.962 1.00 94.69 197 ALA A C 1
ATOM 1524 O O . ALA A 1 197 ? 0.025 2.094 -7.358 1.00 94.69 197 ALA A O 1
ATOM 1525 N N . GLN A 1 198 ? -1.952 3.103 -7.611 1.00 93.50 198 GLN A N 1
ATOM 1526 C CA . GLN A 1 198 ? -2.413 2.241 -8.709 1.00 93.50 198 GLN A CA 1
ATOM 1527 C C . GLN A 1 198 ? -1.420 2.203 -9.877 1.00 93.50 198 GLN A C 1
ATOM 1529 O O . GLN A 1 198 ? -1.192 1.160 -10.481 1.00 93.50 198 GLN A O 1
ATOM 1534 N N . LYS A 1 199 ? -0.783 3.339 -10.187 1.00 94.88 199 LYS A N 1
ATOM 1535 C CA . LYS A 1 199 ? 0.194 3.410 -11.281 1.00 94.88 199 LYS A CA 1
ATOM 1536 C C . LYS A 1 199 ? 1.501 2.696 -10.944 1.00 94.88 199 LYS A C 1
ATOM 1538 O O . LYS A 1 199 ? 2.120 2.131 -11.836 1.00 94.88 199 LYS A O 1
ATOM 1543 N N . GLN A 1 200 ? 1.934 2.729 -9.684 1.00 95.19 200 GLN A N 1
ATOM 1544 C CA . GLN A 1 200 ? 3.100 1.989 -9.206 1.00 95.19 200 GLN A CA 1
ATOM 1545 C C . GLN A 1 200 ? 2.866 0.486 -9.366 1.00 95.19 200 GLN A C 1
ATOM 1547 O O . GLN A 1 200 ? 3.725 -0.205 -9.907 1.00 95.19 200 GLN A O 1
ATOM 1552 N N . VAL A 1 201 ? 1.689 0.012 -8.947 1.00 93.56 201 VAL A N 1
ATOM 1553 C CA . VAL A 1 201 ? 1.278 -1.392 -9.079 1.00 93.56 201 VAL A CA 1
ATOM 1554 C C . VAL A 1 201 ? 1.250 -1.801 -10.551 1.00 93.56 201 VAL A C 1
ATOM 1556 O O . VAL A 1 201 ? 1.945 -2.741 -10.921 1.00 93.56 201 VAL A O 1
ATOM 1559 N N . ALA A 1 202 ? 0.590 -1.017 -11.410 1.00 94.19 202 ALA A N 1
ATOM 1560 C CA . ALA A 1 202 ? 0.522 -1.292 -12.846 1.00 94.19 202 ALA A CA 1
ATOM 1561 C C . ALA A 1 202 ? 1.906 -1.374 -13.517 1.00 94.19 202 ALA A C 1
ATOM 1563 O O . ALA A 1 202 ? 2.116 -2.186 -14.414 1.00 94.19 202 ALA A O 1
ATOM 1564 N N . VAL A 1 203 ? 2.873 -0.550 -13.091 1.00 95.88 203 VAL A N 1
ATOM 1565 C CA . VAL A 1 203 ? 4.257 -0.637 -13.589 1.00 95.88 203 VAL A CA 1
ATOM 1566 C C . VAL A 1 203 ? 4.922 -1.942 -13.177 1.00 95.88 203 VAL A C 1
ATOM 1568 O O . VAL A 1 203 ? 5.582 -2.564 -14.004 1.00 95.88 203 VAL A O 1
ATOM 1571 N N . LEU A 1 204 ? 4.776 -2.352 -11.919 1.00 94.50 204 LEU A N 1
ATOM 1572 C CA . LEU A 1 204 ? 5.402 -3.573 -11.417 1.00 94.50 204 LEU A CA 1
ATOM 1573 C C . LEU A 1 204 ? 4.784 -4.816 -12.059 1.00 94.50 204 LEU A C 1
ATOM 1575 O O . LEU A 1 204 ? 5.523 -5.694 -12.487 1.00 94.50 204 LEU A O 1
ATOM 1579 N N . GLU A 1 205 ? 3.460 -4.860 -12.202 1.00 93.06 205 GLU A N 1
ATOM 1580 C CA . GLU A 1 205 ? 2.756 -5.933 -12.915 1.00 93.06 205 GLU A CA 1
ATOM 1581 C C . GLU A 1 205 ? 3.169 -6.014 -14.383 1.00 93.06 205 GLU A C 1
ATOM 1583 O O . GLU A 1 205 ? 3.465 -7.099 -14.879 1.00 93.06 205 GLU A O 1
ATOM 1588 N N . PHE A 1 206 ? 3.259 -4.868 -15.065 1.00 94.75 206 PHE A N 1
ATOM 1589 C CA . PHE A 1 206 ? 3.727 -4.820 -16.446 1.00 94.75 206 PHE A CA 1
ATOM 1590 C C . PHE A 1 206 ? 5.157 -5.366 -16.572 1.00 94.75 206 PHE A C 1
ATOM 1592 O O . PHE A 1 206 ? 5.421 -6.216 -17.415 1.00 94.75 206 PHE A O 1
ATOM 1599 N N . LEU A 1 207 ? 6.079 -4.921 -15.711 1.00 94.12 207 LEU A N 1
ATOM 1600 C CA . LEU A 1 207 ? 7.478 -5.350 -15.770 1.00 94.12 207 LEU A CA 1
ATOM 1601 C C . LEU A 1 207 ? 7.698 -6.797 -15.300 1.00 94.12 207 LEU A C 1
ATOM 1603 O O . LEU A 1 207 ? 8.671 -7.406 -15.732 1.00 94.12 207 LEU A O 1
ATOM 1607 N N . LYS A 1 208 ? 6.818 -7.365 -14.460 1.00 92.62 208 LYS A N 1
ATOM 1608 C CA . LYS A 1 208 ? 6.854 -8.796 -14.093 1.00 92.62 208 LYS A CA 1
ATOM 1609 C C . LYS A 1 208 ? 6.708 -9.706 -15.318 1.00 92.62 208 LYS A C 1
ATOM 1611 O O . LYS A 1 208 ? 7.250 -10.806 -15.317 1.00 92.62 208 LYS A O 1
ATOM 1616 N N . GLY A 1 209 ? 5.982 -9.261 -16.345 1.00 89.62 209 GLY A N 1
ATOM 1617 C CA . GLY A 1 209 ? 5.776 -10.015 -17.585 1.00 89.62 209 GLY A CA 1
ATOM 1618 C C . GLY A 1 209 ? 6.931 -9.937 -18.589 1.00 89.62 209 GLY A C 1
ATOM 1619 O O . GLY A 1 209 ? 6.850 -10.568 -19.639 1.00 89.62 209 GLY A O 1
ATOM 1620 N N . GLU A 1 210 ? 7.983 -9.169 -18.303 1.00 91.50 210 GLU A N 1
ATOM 1621 C CA . GLU A 1 210 ? 9.045 -8.847 -19.258 1.00 91.50 210 GLU A CA 1
ATOM 1622 C C . GLU A 1 210 ? 10.380 -9.467 -18.814 1.00 91.50 210 GLU A C 1
ATOM 1624 O O . GLU A 1 210 ? 10.841 -9.264 -17.693 1.00 91.50 210 GLU A O 1
ATOM 1629 N N . GLU A 1 211 ? 11.046 -10.203 -19.708 1.00 83.19 211 GLU A N 1
ATOM 1630 C CA . GLU A 1 211 ? 12.295 -10.922 -19.391 1.00 83.19 211 GLU A CA 1
ATOM 1631 C C . GLU A 1 211 ? 13.542 -10.010 -19.350 1.00 83.19 211 GLU A C 1
ATOM 1633 O O . GLU A 1 211 ? 14.635 -10.448 -18.983 1.00 83.19 211 GLU A O 1
ATOM 1638 N N . GLY A 1 212 ? 13.414 -8.734 -19.728 1.00 87.12 212 GLY A N 1
ATOM 1639 C CA . GLY A 1 212 ? 14.549 -7.833 -19.921 1.00 87.12 212 GLY A CA 1
ATOM 1640 C C . GLY A 1 212 ? 14.254 -6.352 -19.669 1.00 87.12 212 GLY A C 1
ATOM 1641 O O . GLY A 1 212 ? 13.150 -5.975 -19.281 1.00 87.12 212 GLY A O 1
ATOM 1642 N N . PRO A 1 213 ? 15.261 -5.477 -19.857 1.00 90.44 213 PRO A N 1
ATOM 1643 C CA . PRO A 1 213 ? 15.083 -4.038 -19.715 1.00 90.44 213 PRO A CA 1
ATOM 1644 C C . PRO A 1 213 ? 14.147 -3.494 -20.805 1.00 90.44 213 PRO A C 1
ATOM 1646 O O . PRO A 1 213 ? 14.369 -3.692 -21.997 1.00 90.44 213 PRO A O 1
ATOM 1649 N N . VAL A 1 214 ? 13.124 -2.748 -20.395 1.00 92.44 214 VAL A N 1
ATOM 1650 C CA . VAL A 1 214 ? 12.094 -2.197 -21.280 1.00 92.44 214 VAL A CA 1
ATOM 1651 C C . VAL A 1 214 ? 12.320 -0.710 -21.497 1.00 92.44 214 VAL A C 1
ATOM 1653 O O . VAL A 1 214 ? 12.648 0.037 -20.574 1.00 92.44 214 VAL A O 1
ATOM 1656 N N . TRP A 1 215 ? 12.102 -0.233 -22.722 1.00 92.00 215 TRP A N 1
ATOM 1657 C CA . TRP A 1 215 ? 12.166 1.197 -23.002 1.00 92.00 215 TRP A CA 1
ATOM 1658 C C . TRP A 1 215 ? 11.098 1.970 -22.226 1.00 92.00 215 TRP A C 1
ATOM 1660 O O . TRP A 1 215 ? 9.907 1.676 -22.311 1.00 92.00 215 TRP A O 1
ATOM 1670 N N . ILE A 1 216 ? 11.516 3.023 -21.521 1.00 93.69 216 ILE A N 1
ATOM 1671 C CA . ILE A 1 216 ? 10.645 3.787 -20.618 1.00 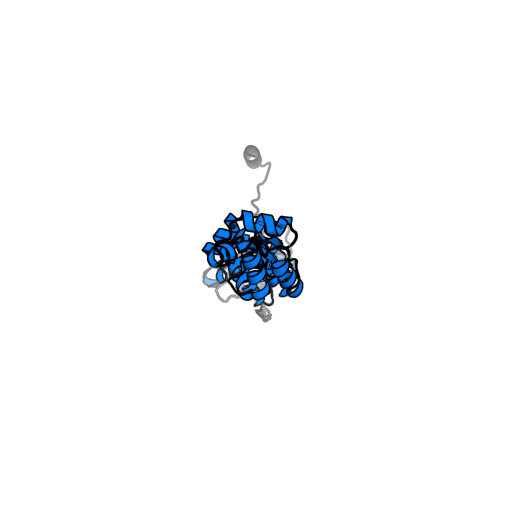93.69 216 ILE A CA 1
ATOM 1672 C C . ILE A 1 216 ? 9.381 4.315 -21.312 1.00 93.69 216 ILE A C 1
ATOM 1674 O O . ILE A 1 216 ? 8.314 4.351 -20.705 1.00 93.69 216 ILE A O 1
ATOM 1678 N N . GLY A 1 217 ? 9.465 4.724 -22.581 1.00 90.75 217 GLY A N 1
ATOM 1679 C CA . GLY A 1 217 ? 8.281 5.228 -23.277 1.00 90.75 217 GLY A CA 1
ATOM 1680 C C . GLY A 1 217 ? 7.236 4.148 -23.577 1.00 90.75 217 GLY A C 1
ATOM 1681 O O . GLY A 1 217 ? 6.062 4.483 -23.690 1.00 90.75 217 GLY A O 1
ATOM 1682 N N . TRP A 1 218 ? 7.624 2.869 -23.632 1.00 91.94 218 TRP A N 1
ATOM 1683 C CA . TRP A 1 218 ? 6.674 1.758 -23.702 1.00 91.94 218 TRP A CA 1
ATOM 1684 C C . TRP A 1 218 ? 5.967 1.571 -22.361 1.00 91.94 218 TRP A C 1
ATOM 1686 O O . TRP A 1 218 ? 4.744 1.483 -22.318 1.00 91.94 218 TRP A O 1
ATOM 1696 N N . VAL A 1 219 ? 6.714 1.658 -21.256 1.00 95.25 219 VAL A N 1
ATOM 1697 C CA . VAL A 1 219 ? 6.140 1.617 -19.903 1.00 95.25 219 VAL A CA 1
ATOM 1698 C C . VAL A 1 219 ? 5.137 2.752 -19.698 1.00 95.25 219 VAL A C 1
ATOM 1700 O O . VAL A 1 219 ? 4.041 2.513 -19.198 1.00 95.25 219 VAL A O 1
ATOM 1703 N N . TYR A 1 220 ? 5.447 3.973 -20.145 1.00 94.75 220 TYR A N 1
ATOM 1704 C CA . TYR A 1 220 ? 4.495 5.091 -20.100 1.00 94.75 220 TYR A CA 1
ATOM 1705 C C . TYR A 1 220 ? 3.229 4.819 -20.910 1.00 94.75 220 TYR A C 1
ATOM 1707 O O . TYR A 1 220 ? 2.135 5.116 -20.436 1.00 94.75 220 TYR A O 1
ATOM 1715 N N . ALA A 1 221 ? 3.371 4.256 -22.111 1.00 92.62 221 ALA A N 1
ATOM 1716 C CA . ALA A 1 221 ? 2.240 3.953 -22.979 1.00 92.62 221 ALA A CA 1
ATOM 1717 C C . ALA A 1 221 ? 1.314 2.882 -22.379 1.00 92.62 221 ALA A C 1
ATOM 1719 O O . ALA A 1 221 ? 0.100 3.018 -22.490 1.00 92.62 221 ALA A O 1
ATOM 1720 N N . GLN A 1 222 ? 1.872 1.861 -21.721 1.00 94.19 222 GLN A N 1
ATOM 1721 C CA . GLN A 1 222 ? 1.095 0.754 -21.150 1.00 94.19 222 GLN A CA 1
ATOM 1722 C C . GLN A 1 222 ? 0.467 1.087 -19.791 1.00 94.19 222 GLN A C 1
ATOM 1724 O O . GLN A 1 222 ? -0.635 0.648 -19.490 1.00 94.19 222 GLN A O 1
ATOM 1729 N N . THR A 1 223 ? 1.148 1.882 -18.963 1.00 94.88 223 THR A N 1
ATOM 1730 C CA . THR A 1 223 ? 0.764 2.071 -17.547 1.00 94.88 223 THR A CA 1
ATOM 1731 C C . THR A 1 223 ? 0.237 3.473 -17.239 1.00 94.88 223 THR A C 1
ATOM 1733 O O . THR A 1 223 ? -0.285 3.730 -16.155 1.00 94.88 223 THR A O 1
ATOM 1736 N N . GLY A 1 224 ? 0.422 4.432 -18.155 1.00 93.19 224 GLY A N 1
ATOM 1737 C CA . GLY A 1 224 ? 0.105 5.843 -17.919 1.00 93.19 224 GLY A CA 1
ATOM 1738 C C . GLY A 1 224 ? 0.934 6.490 -16.800 1.00 93.19 224 GLY A C 1
ATOM 1739 O O . GLY A 1 224 ? 0.528 7.526 -16.248 1.00 93.19 224 GLY A O 1
ATOM 1740 N N . CYS A 1 225 ? 2.057 5.875 -16.409 1.00 93.44 225 CYS A N 1
ATOM 1741 C CA . CYS A 1 225 ? 2.974 6.422 -15.414 1.00 93.44 225 CYS A CA 1
ATOM 1742 C C . CYS A 1 225 ? 3.882 7.519 -15.995 1.00 93.44 225 CYS A C 1
ATOM 1744 O O . CYS A 1 225 ? 3.833 7.853 -17.180 1.00 93.44 225 CYS A O 1
ATOM 1746 N N . ASP A 1 226 ? 4.706 8.106 -15.130 1.00 93.56 226 ASP A N 1
ATOM 1747 C CA . ASP A 1 226 ? 5.698 9.109 -15.491 1.00 93.56 226 ASP A CA 1
ATOM 1748 C C . ASP A 1 226 ? 7.067 8.789 -14.867 1.00 93.56 226 ASP A C 1
ATOM 1750 O O . ASP A 1 226 ? 7.249 7.832 -14.110 1.00 93.56 226 ASP A O 1
ATOM 1754 N N . LEU A 1 227 ? 8.062 9.628 -15.159 1.00 93.12 227 LEU A N 1
ATOM 1755 C CA . LEU A 1 227 ? 9.414 9.436 -14.636 1.00 93.12 227 LEU A CA 1
ATOM 1756 C C . LEU A 1 227 ? 9.495 9.567 -13.107 1.00 93.12 227 LEU A C 1
ATOM 1758 O O . LEU A 1 227 ? 10.460 9.094 -12.510 1.00 93.12 227 LEU A O 1
ATOM 1762 N N . ARG A 1 228 ? 8.546 10.260 -12.461 1.00 93.88 228 ARG A N 1
ATOM 1763 C CA . ARG A 1 228 ? 8.549 10.422 -11.001 1.00 93.88 228 ARG A CA 1
ATOM 1764 C C . ARG A 1 228 ? 8.219 9.091 -10.344 1.00 93.88 228 ARG A C 1
ATOM 1766 O O . ARG A 1 228 ? 8.955 8.696 -9.449 1.00 93.88 228 ARG A O 1
ATOM 1773 N N . ILE A 1 229 ? 7.207 8.390 -10.855 1.00 94.69 229 ILE A N 1
ATOM 1774 C CA . ILE A 1 229 ? 6.833 7.042 -10.411 1.00 94.69 229 ILE A CA 1
ATOM 1775 C C . ILE A 1 229 ? 7.994 6.065 -10.607 1.00 94.69 229 ILE A C 1
ATOM 1777 O O . ILE A 1 229 ? 8.368 5.366 -9.674 1.00 94.69 229 ILE A O 1
ATOM 1781 N N . LEU A 1 230 ? 8.635 6.066 -11.779 1.00 95.31 230 LEU A N 1
ATOM 1782 C CA . LEU A 1 230 ? 9.768 5.166 -12.029 1.00 95.31 230 LEU A CA 1
ATOM 1783 C C . LEU A 1 230 ? 10.961 5.429 -11.098 1.00 95.31 230 LEU A C 1
ATOM 1785 O O . LEU A 1 230 ? 11.621 4.496 -10.650 1.00 95.31 230 LEU A O 1
ATOM 1789 N N . ARG A 1 231 ? 11.240 6.697 -10.774 1.00 94.69 231 ARG A N 1
ATOM 1790 C CA . ARG A 1 231 ? 12.283 7.048 -9.796 1.00 94.69 231 ARG A CA 1
ATOM 1791 C C . ARG A 1 231 ? 11.903 6.663 -8.372 1.00 94.69 231 ARG A C 1
ATOM 1793 O O . ARG A 1 231 ? 12.788 6.304 -7.605 1.00 94.69 231 ARG A O 1
ATOM 1800 N N . ASP A 1 232 ? 10.629 6.784 -8.020 1.00 93.44 232 ASP A N 1
ATOM 1801 C CA . ASP A 1 232 ? 10.105 6.372 -6.720 1.00 93.44 232 ASP A CA 1
ATOM 1802 C C . ASP A 1 232 ? 10.263 4.857 -6.537 1.00 93.44 232 ASP A C 1
ATOM 1804 O O . ASP A 1 232 ? 10.920 4.414 -5.598 1.00 93.44 232 ASP A O 1
ATOM 1808 N N . LEU A 1 233 ? 9.821 4.068 -7.520 1.00 95.25 233 LEU A N 1
ATOM 1809 C CA . LEU A 1 233 ? 10.038 2.619 -7.557 1.00 95.25 233 LEU A CA 1
ATOM 1810 C C . LEU A 1 233 ? 11.529 2.253 -7.489 1.00 95.25 233 LEU A C 1
ATOM 1812 O O . LEU A 1 233 ? 11.908 1.340 -6.756 1.00 95.25 233 LEU A O 1
ATOM 1816 N N . ALA A 1 234 ? 12.392 2.991 -8.195 1.00 94.69 234 ALA A N 1
ATOM 1817 C CA . ALA A 1 234 ? 13.837 2.770 -8.143 1.00 94.69 234 ALA A CA 1
ATOM 1818 C C . ALA A 1 234 ? 14.432 3.091 -6.764 1.00 94.69 234 ALA A C 1
ATOM 1820 O O . ALA A 1 234 ? 15.311 2.382 -6.280 1.00 94.69 234 ALA A O 1
ATOM 1821 N N . LYS A 1 235 ? 13.930 4.132 -6.091 1.00 93.12 235 LYS A N 1
ATOM 1822 C CA . LYS A 1 235 ? 14.320 4.482 -4.718 1.00 93.12 235 LYS A CA 1
ATOM 1823 C C . LYS A 1 235 ? 13.919 3.392 -3.721 1.00 93.12 235 LYS A C 1
ATOM 1825 O O . LYS A 1 235 ? 14.640 3.173 -2.751 1.00 93.12 235 LYS A O 1
ATOM 1830 N N . HIS A 1 236 ? 12.804 2.710 -3.972 1.00 91.00 236 HIS A N 1
ATOM 1831 C CA . HIS A 1 236 ? 12.370 1.536 -3.216 1.00 91.00 236 HIS A CA 1
ATOM 1832 C C . HIS A 1 236 ? 13.118 0.247 -3.597 1.00 91.00 236 HIS A C 1
ATOM 1834 O O . HIS A 1 236 ? 12.853 -0.795 -3.009 1.00 91.00 236 HIS A O 1
ATOM 1840 N N . GLY A 1 237 ? 14.067 0.308 -4.539 1.00 93.44 237 GLY A N 1
ATOM 1841 C CA . GLY A 1 237 ? 14.861 -0.843 -4.970 1.00 93.44 237 GLY A CA 1
ATOM 1842 C C . GLY A 1 237 ? 14.097 -1.835 -5.846 1.00 93.44 237 GLY A C 1
ATOM 1843 O O . GLY A 1 237 ? 14.596 -2.927 -6.089 1.00 93.44 237 GLY A O 1
ATOM 1844 N N . LEU A 1 238 ? 12.905 -1.468 -6.328 1.00 95.44 238 LEU A N 1
ATOM 1845 C CA . LEU A 1 238 ? 12.050 -2.372 -7.096 1.00 95.44 238 LEU A CA 1
ATOM 1846 C C . LEU A 1 238 ? 12.453 -2.442 -8.572 1.00 95.44 238 LEU A C 1
ATOM 1848 O O . LEU A 1 238 ? 12.330 -3.489 -9.205 1.00 95.44 238 LEU A O 1
ATOM 1852 N N . VAL A 1 239 ? 12.966 -1.336 -9.117 1.00 96.00 239 VAL A N 1
ATOM 1853 C CA . VAL A 1 239 ? 13.385 -1.230 -10.522 1.00 96.00 239 VAL A CA 1
ATOM 1854 C C . VAL A 1 239 ? 14.753 -0.555 -10.664 1.00 96.00 239 VAL A C 1
ATOM 1856 O O . VAL A 1 239 ? 15.107 0.308 -9.861 1.00 96.00 239 VAL A O 1
ATOM 1859 N N . SER A 1 240 ? 15.511 -0.888 -11.712 1.00 94.69 240 SER A N 1
ATOM 1860 C CA . SER A 1 240 ? 16.700 -0.132 -12.138 1.00 94.69 240 SER A CA 1
ATOM 1861 C C . SER A 1 240 ? 16.361 0.775 -13.317 1.00 94.69 240 SER A C 1
ATOM 1863 O O . SER A 1 240 ? 15.564 0.417 -14.181 1.00 94.69 240 SER A O 1
ATOM 1865 N N . LEU A 1 241 ? 16.973 1.962 -13.359 1.00 94.00 241 LEU A N 1
ATOM 1866 C CA . LEU A 1 241 ? 16.917 2.864 -14.511 1.00 94.00 241 LEU A CA 1
ATOM 1867 C C . LEU A 1 241 ? 18.290 2.897 -15.179 1.00 94.00 241 LEU A C 1
ATOM 1869 O O . LEU A 1 241 ? 19.267 3.327 -14.567 1.00 94.00 241 LEU A O 1
ATOM 1873 N N . GLU A 1 242 ? 18.347 2.471 -16.435 1.00 89.25 242 GLU A N 1
ATOM 1874 C CA . GLU A 1 242 ? 19.576 2.332 -17.218 1.00 89.25 242 GLU A CA 1
ATOM 1875 C C . GLU A 1 242 ? 19.536 3.289 -18.423 1.00 89.25 242 GLU A C 1
ATOM 1877 O O . GLU A 1 242 ? 18.478 3.540 -19.007 1.00 89.25 242 GLU A O 1
ATOM 1882 N N . GLU A 1 243 ? 20.681 3.871 -18.794 1.00 83.69 243 GLU A N 1
ATOM 1883 C CA . GLU A 1 243 ? 20.828 4.617 -20.051 1.00 83.69 243 GLU A CA 1
ATOM 1884 C C . GLU A 1 243 ? 21.727 3.822 -20.995 1.00 83.69 243 GLU A C 1
ATOM 1886 O O . GLU A 1 243 ? 22.910 3.642 -20.713 1.00 83.69 243 GLU A O 1
ATOM 1891 N N . GLU A 1 244 ? 21.180 3.391 -22.129 1.00 77.31 244 GLU A N 1
ATOM 1892 C CA . GLU A 1 244 ? 21.926 2.661 -23.151 1.00 77.31 244 GLU A CA 1
ATOM 1893 C C . GLU A 1 244 ? 22.077 3.509 -24.420 1.00 77.31 244 GLU A C 1
ATOM 1895 O O . GLU A 1 244 ? 21.144 4.193 -24.859 1.00 77.31 244 GLU A O 1
ATOM 1900 N N . GLU A 1 245 ? 23.273 3.508 -25.013 1.00 70.75 245 GLU A N 1
ATOM 1901 C CA . GLU A 1 245 ? 23.505 4.155 -26.303 1.00 70.75 245 GLU A CA 1
ATOM 1902 C C . GLU A 1 245 ? 22.923 3.295 -27.421 1.00 70.75 245 GLU A C 1
ATOM 1904 O O . GLU A 1 245 ? 23.482 2.266 -27.788 1.00 70.75 245 GLU A O 1
ATOM 1909 N N . VAL A 1 246 ? 21.819 3.748 -28.013 1.00 64.19 246 VAL A N 1
ATOM 1910 C CA . VAL A 1 246 ? 21.242 3.062 -29.166 1.00 64.19 246 VAL A CA 1
ATOM 1911 C C . VAL A 1 246 ? 22.081 3.403 -30.389 1.00 64.19 246 VAL A C 1
ATOM 1913 O O . VAL A 1 246 ? 21.969 4.498 -30.957 1.00 64.19 246 VAL A O 1
ATOM 1916 N N . ARG A 1 247 ? 22.923 2.460 -30.815 1.00 58.75 247 ARG A N 1
ATOM 1917 C CA . ARG A 1 247 ? 23.498 2.485 -32.159 1.00 58.75 247 ARG A CA 1
ATOM 1918 C C . ARG A 1 247 ? 22.406 2.079 -33.136 1.00 58.75 247 ARG A C 1
ATOM 1920 O O . ARG A 1 247 ? 21.875 0.983 -33.066 1.00 58.75 247 ARG A O 1
ATOM 1927 N N . ARG A 1 248 ? 22.038 2.992 -34.031 1.00 57.53 248 ARG A N 1
ATOM 1928 C CA . ARG A 1 248 ? 21.247 2.640 -35.209 1.00 57.53 248 ARG A CA 1
ATOM 1929 C C . ARG A 1 248 ? 22.229 2.261 -36.298 1.00 57.53 248 ARG A C 1
ATOM 1931 O O . ARG A 1 248 ? 22.775 3.157 -36.939 1.00 57.53 248 ARG A O 1
ATOM 1938 N N . ASP A 1 249 ? 22.469 0.974 -36.475 1.00 60.34 249 ASP A N 1
ATOM 1939 C CA . ASP A 1 249 ? 23.091 0.495 -37.696 1.00 60.34 249 ASP A CA 1
ATOM 1940 C C . ASP A 1 249 ? 21.978 0.062 -38.657 1.00 60.34 249 ASP A C 1
ATOM 1942 O O . ASP A 1 249 ? 21.386 -1.005 -38.545 1.00 60.34 249 ASP A O 1
ATOM 1946 N N . SER A 1 250 ? 21.631 0.945 -39.595 1.00 58.44 250 SER A N 1
ATOM 1947 C CA . SER A 1 250 ? 20.594 0.679 -40.604 1.00 58.44 250 SER A CA 1
ATOM 1948 C C . SER A 1 250 ? 20.950 -0.481 -41.547 1.00 58.44 250 SER A C 1
ATOM 1950 O O . SER A 1 250 ? 20.117 -0.881 -42.364 1.00 58.44 250 SER A O 1
ATOM 1952 N N . LEU A 1 251 ? 22.192 -0.972 -41.483 1.00 62.12 251 LEU A N 1
ATOM 1953 C CA . LEU A 1 251 ? 22.715 -2.081 -42.271 1.00 62.12 251 LEU A CA 1
ATOM 1954 C C . LEU A 1 251 ? 22.911 -3.350 -41.421 1.00 62.12 251 LEU A C 1
ATOM 1956 O O . LEU A 1 251 ? 23.317 -4.373 -41.970 1.00 62.12 251 LEU A O 1
ATOM 1960 N N . GLU A 1 252 ? 22.605 -3.311 -40.120 1.00 60.16 252 GLU A N 1
ATOM 1961 C CA . GLU A 1 252 ? 22.713 -4.463 -39.221 1.00 60.16 252 GLU A CA 1
ATOM 1962 C C . GLU A 1 252 ? 21.828 -5.616 -39.719 1.00 60.16 252 GLU A C 1
ATOM 1964 O O . GLU A 1 252 ? 20.667 -5.422 -40.085 1.00 60.16 252 GLU A O 1
ATOM 1969 N N . GLY A 1 253 ? 22.399 -6.820 -39.800 1.00 61.34 253 GLY A N 1
ATOM 1970 C CA . GLY A 1 253 ? 21.721 -8.002 -40.341 1.00 61.34 253 GLY A CA 1
ATOM 1971 C C . GLY A 1 253 ? 21.628 -8.069 -41.872 1.00 61.34 253 GLY A C 1
ATOM 1972 O O . GLY A 1 253 ? 21.068 -9.034 -42.390 1.00 61.34 253 GLY A O 1
ATOM 1973 N N . ARG A 1 254 ? 22.177 -7.098 -42.620 1.00 67.25 254 ARG A N 1
ATOM 1974 C CA . ARG A 1 254 ? 22.329 -7.229 -44.077 1.00 67.25 254 ARG A CA 1
ATOM 1975 C C . ARG A 1 254 ? 23.623 -7.963 -44.415 1.00 67.25 254 ARG A C 1
ATOM 1977 O O . ARG A 1 254 ? 24.712 -7.508 -44.076 1.00 67.25 254 ARG A O 1
ATOM 1984 N N . GLU A 1 255 ? 23.505 -9.065 -45.145 1.00 63.91 255 GLU A N 1
ATOM 1985 C CA . GLU A 1 255 ? 24.653 -9.716 -45.772 1.00 63.91 255 GLU A CA 1
ATOM 1986 C C . GLU A 1 255 ? 25.000 -8.996 -47.079 1.00 63.91 255 GLU A C 1
ATOM 1988 O O . GLU A 1 255 ? 24.181 -8.898 -47.995 1.00 63.91 255 GLU A O 1
ATOM 1993 N N . PHE A 1 256 ? 26.224 -8.478 -47.170 1.00 69.81 256 PHE A N 1
ATOM 1994 C CA . PHE A 1 256 ? 26.761 -7.921 -48.407 1.00 69.81 256 PHE A CA 1
ATOM 1995 C C . PHE A 1 256 ? 27.668 -8.961 -49.053 1.00 69.81 256 PHE A C 1
ATOM 1997 O O . PHE A 1 256 ? 28.695 -9.336 -48.487 1.00 69.81 256 PHE A O 1
ATOM 2004 N N . VAL A 1 257 ? 27.309 -9.415 -50.251 1.00 65.75 257 VAL A N 1
ATOM 2005 C CA . VAL A 1 257 ? 28.216 -10.226 -51.065 1.00 65.75 257 VAL A CA 1
ATOM 2006 C C . VAL A 1 257 ? 29.315 -9.301 -51.577 1.00 65.75 257 VAL A C 1
ATOM 2008 O O . VAL A 1 257 ? 29.032 -8.306 -52.244 1.00 65.75 257 VAL A O 1
ATOM 2011 N N . THR A 1 258 ? 30.571 -9.601 -51.253 1.00 61.62 258 THR A N 1
ATOM 2012 C CA . THR A 1 258 ? 31.715 -8.902 -51.847 1.00 61.62 258 THR A CA 1
ATOM 2013 C C . THR A 1 258 ? 31.785 -9.238 -53.329 1.00 61.62 258 THR A C 1
ATOM 2015 O O . THR A 1 258 ? 32.092 -10.375 -53.686 1.00 61.62 258 THR A O 1
ATOM 2018 N N . ASP A 1 259 ? 31.492 -8.255 -54.176 1.00 71.00 259 ASP A N 1
ATOM 2019 C CA . ASP A 1 259 ? 31.634 -8.380 -55.624 1.00 71.00 259 ASP A CA 1
ATOM 2020 C C . ASP A 1 259 ? 33.111 -8.267 -56.042 1.00 71.00 259 ASP A C 1
ATOM 2022 O O . ASP A 1 259 ? 33.914 -7.601 -55.379 1.00 71.00 259 ASP A O 1
ATOM 2026 N N . VAL A 1 260 ? 33.484 -8.931 -57.138 1.00 79.38 260 VAL A N 1
ATOM 2027 C CA . VAL A 1 260 ? 34.837 -8.852 -57.702 1.00 79.38 260 VAL A CA 1
ATOM 2028 C C . VAL A 1 260 ? 34.916 -7.606 -58.586 1.00 79.38 260 VAL A C 1
ATOM 2030 O O . VAL A 1 260 ? 34.186 -7.535 -59.576 1.00 79.38 260 VAL A O 1
ATOM 2033 N N . PRO A 1 261 ? 35.815 -6.640 -58.304 1.00 81.88 261 PRO A N 1
ATOM 2034 C CA . PRO A 1 261 ? 35.922 -5.438 -59.122 1.00 81.88 261 PRO A CA 1
ATOM 2035 C C . PRO A 1 261 ? 36.207 -5.782 -60.594 1.00 81.88 261 PRO A C 1
ATOM 2037 O O . PRO A 1 261 ? 37.131 -6.561 -60.870 1.00 81.88 261 PRO A O 1
ATOM 2040 N N . PRO A 1 262 ? 35.463 -5.210 -61.558 1.00 85.56 262 PRO A N 1
ATOM 2041 C CA . PRO A 1 262 ? 35.690 -5.461 -62.974 1.00 85.56 262 PRO A CA 1
ATOM 2042 C C . PRO A 1 262 ? 37.082 -4.977 -63.398 1.00 85.56 262 PRO A C 1
ATOM 2044 O O . PRO A 1 262 ? 37.655 -4.056 -62.813 1.00 85.56 262 PRO A O 1
ATOM 2047 N N . ARG A 1 263 ? 37.646 -5.581 -64.450 1.00 92.06 263 ARG A N 1
ATOM 2048 C CA . ARG A 1 263 ? 38.891 -5.074 -65.047 1.00 92.06 263 ARG A CA 1
ATOM 2049 C C . ARG A 1 263 ? 38.624 -3.716 -65.690 1.00 92.06 263 ARG A C 1
ATOM 2051 O O . ARG A 1 263 ? 37.653 -3.579 -66.432 1.00 92.06 263 ARG A O 1
ATOM 2058 N N . LEU A 1 264 ? 39.488 -2.740 -65.417 1.00 93.69 264 LEU A N 1
ATOM 2059 C CA . LEU A 1 264 ? 39.375 -1.429 -66.039 1.00 93.69 264 LEU A CA 1
ATOM 2060 C C . LEU A 1 264 ? 39.722 -1.525 -67.524 1.00 93.69 264 LEU A C 1
ATOM 2062 O O . LEU A 1 264 ? 40.582 -2.299 -67.949 1.00 93.69 264 LEU A O 1
ATOM 2066 N N . THR A 1 265 ? 39.029 -0.720 -68.315 1.00 94.75 265 THR A N 1
ATOM 2067 C CA . THR A 1 265 ? 39.434 -0.429 -69.694 1.00 94.75 265 THR A CA 1
ATOM 2068 C C . THR A 1 265 ? 40.693 0.448 -69.704 1.00 94.75 265 THR A C 1
ATOM 2070 O O . THR A 1 265 ? 40.974 1.104 -68.700 1.00 94.75 265 THR A O 1
ATOM 2073 N N . PRO A 1 266 ? 41.440 0.526 -70.820 1.00 95.62 266 PRO A N 1
ATOM 2074 C CA . PRO A 1 266 ? 42.641 1.363 -70.898 1.00 95.62 266 PRO A CA 1
ATOM 2075 C C . PRO A 1 266 ? 42.411 2.830 -70.492 1.00 95.62 266 PRO A C 1
ATOM 2077 O O . PRO A 1 266 ? 43.203 3.386 -69.736 1.00 95.62 266 PRO A O 1
ATOM 2080 N N . ASP A 1 267 ? 41.294 3.431 -70.914 1.00 93.69 267 ASP A N 1
ATOM 2081 C CA . ASP A 1 267 ? 40.959 4.824 -70.581 1.00 93.69 267 ASP A CA 1
ATOM 2082 C C . ASP A 1 267 ? 40.640 5.002 -69.088 1.00 93.69 267 ASP A C 1
ATOM 2084 O O . ASP A 1 267 ? 41.007 6.000 -68.466 1.00 93.69 267 ASP A O 1
ATOM 2088 N N . GLN A 1 268 ? 39.968 4.014 -68.492 1.00 95.69 268 GLN A N 1
ATOM 2089 C CA . GLN A 1 268 ? 39.682 3.988 -67.060 1.00 95.69 268 GLN A CA 1
ATOM 2090 C C . GLN A 1 268 ? 40.946 3.771 -66.228 1.00 95.69 268 GLN A C 1
ATOM 2092 O O . GLN A 1 268 ? 41.074 4.389 -65.176 1.00 95.69 268 GLN A O 1
ATOM 2097 N N . GLU A 1 269 ? 41.864 2.915 -66.682 1.00 95.44 269 GLU A N 1
ATOM 2098 C CA . GLU A 1 269 ? 43.150 2.674 -66.022 1.00 95.44 269 GLU A CA 1
ATOM 2099 C C . GLU A 1 269 ? 43.983 3.961 -66.012 1.00 95.44 269 GLU A C 1
ATOM 2101 O O . GLU A 1 269 ? 44.450 4.374 -64.955 1.00 95.44 269 GLU A O 1
ATOM 2106 N N . ALA A 1 270 ? 44.063 4.671 -67.143 1.00 94.31 270 ALA A N 1
ATOM 2107 C CA . ALA A 1 270 ? 44.759 5.955 -67.224 1.00 94.31 270 ALA A CA 1
ATOM 2108 C C . ALA A 1 270 ? 44.167 7.003 -66.260 1.00 94.31 270 ALA A C 1
ATOM 2110 O O . ALA A 1 270 ? 44.902 7.654 -65.514 1.00 94.31 270 ALA A O 1
ATOM 2111 N N . ALA A 1 271 ? 42.834 7.131 -66.222 1.00 95.19 271 ALA A N 1
ATOM 2112 C CA . ALA A 1 271 ? 42.156 8.027 -65.284 1.00 95.19 271 ALA A CA 1
ATOM 2113 C C . ALA A 1 271 ? 42.372 7.605 -63.818 1.00 95.19 271 ALA A C 1
ATOM 2115 O O . ALA A 1 271 ? 42.562 8.447 -62.935 1.00 95.19 271 ALA A O 1
ATOM 2116 N N . TRP A 1 272 ? 42.352 6.298 -63.547 1.00 95.69 272 TRP A N 1
ATOM 2117 C CA . TRP A 1 272 ? 42.576 5.744 -62.218 1.00 95.69 272 TRP A CA 1
ATOM 2118 C C . TRP A 1 272 ? 43.999 5.993 -61.727 1.00 95.69 272 TRP A C 1
ATOM 2120 O O . TRP A 1 272 ? 44.172 6.408 -60.584 1.00 95.69 272 TRP A O 1
ATOM 2130 N N . GLU A 1 273 ? 45.013 5.787 -62.565 1.00 94.81 273 GLU A N 1
ATOM 2131 C CA . GLU A 1 273 ? 46.414 6.007 -62.206 1.00 94.81 273 GLU A CA 1
ATOM 2132 C C . GLU A 1 273 ? 46.676 7.450 -61.763 1.00 94.81 273 GLU A C 1
ATOM 2134 O O . GLU A 1 273 ? 47.394 7.677 -60.784 1.00 94.81 273 GLU A O 1
ATOM 2139 N N . GLU A 1 274 ? 46.070 8.428 -62.440 1.00 93.06 274 GLU A N 1
ATOM 2140 C CA . GLU A 1 274 ? 46.196 9.842 -62.086 1.00 93.06 274 GLU A CA 1
ATOM 2141 C C . GLU A 1 274 ? 45.572 10.147 -60.715 1.00 93.06 274 GLU A C 1
ATOM 2143 O O . GLU A 1 274 ? 46.215 10.757 -59.854 1.00 93.06 274 GLU A O 1
ATOM 2148 N N . ILE A 1 275 ? 44.352 9.656 -60.476 1.00 93.38 275 ILE A N 1
ATOM 2149 C CA . ILE A 1 275 ? 43.639 9.830 -59.204 1.00 93.38 275 ILE A CA 1
ATOM 2150 C C . ILE A 1 275 ? 44.368 9.093 -58.070 1.00 93.38 275 ILE A C 1
ATOM 2152 O O . ILE A 1 275 ? 44.577 9.650 -56.991 1.00 93.38 275 ILE A O 1
ATOM 2156 N N . ALA A 1 276 ? 44.805 7.854 -58.304 1.00 92.25 276 ALA A N 1
ATOM 2157 C CA . ALA A 1 276 ? 45.517 7.035 -57.328 1.00 92.25 276 ALA A CA 1
ATOM 2158 C C . ALA A 1 276 ? 46.859 7.660 -56.928 1.00 92.25 276 ALA A C 1
ATOM 2160 O O . ALA A 1 276 ? 47.232 7.620 -55.750 1.00 92.25 276 ALA A O 1
ATOM 2161 N N . ARG A 1 277 ? 47.569 8.277 -57.881 1.00 90.12 277 ARG A N 1
ATOM 2162 C CA . ARG A 1 277 ? 48.773 9.067 -57.604 1.00 90.12 277 ARG A CA 1
ATOM 2163 C C . ARG A 1 277 ? 48.445 10.250 -56.693 1.00 90.12 277 ARG A C 1
ATOM 2165 O O . ARG A 1 277 ? 49.087 10.405 -55.656 1.00 90.12 277 ARG A O 1
ATOM 2172 N N . GLY A 1 27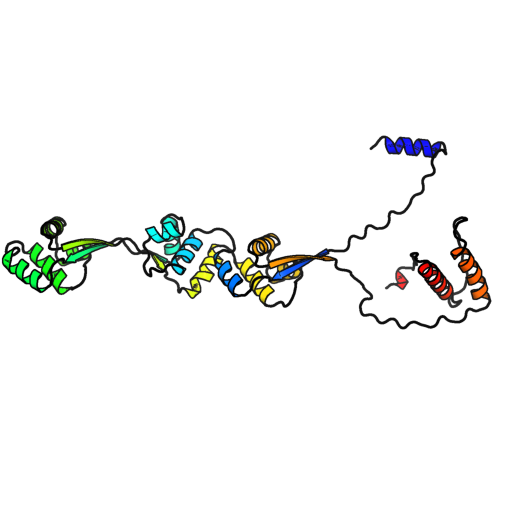8 ? 47.386 10.999 -57.001 1.00 88.88 278 GLY A N 1
ATOM 2173 C CA . GLY A 1 278 ? 46.922 12.116 -56.174 1.00 88.88 278 GLY A CA 1
ATOM 2174 C C . GLY A 1 278 ? 46.491 11.730 -54.757 1.00 88.88 278 GLY A C 1
ATOM 2175 O O . GLY A 1 278 ? 46.679 12.515 -53.827 1.00 88.88 278 GLY A O 1
ATOM 2176 N N . ILE A 1 279 ? 45.939 10.528 -54.562 1.00 88.12 279 ILE A N 1
ATOM 2177 C CA . ILE A 1 279 ? 45.596 9.995 -53.232 1.00 88.12 279 ILE A CA 1
ATOM 2178 C C . ILE A 1 279 ? 46.868 9.667 -52.431 1.00 88.12 279 ILE A C 1
ATOM 2180 O O . ILE A 1 279 ? 46.922 9.943 -51.230 1.00 88.12 279 ILE A O 1
ATOM 2184 N N . LYS A 1 280 ? 47.903 9.112 -53.081 1.00 84.12 280 LYS A N 1
ATOM 2185 C CA . LYS A 1 280 ? 49.176 8.734 -52.438 1.00 84.12 280 LYS A CA 1
ATOM 2186 C C . LYS A 1 280 ? 50.072 9.932 -52.111 1.00 84.12 280 LYS A C 1
ATOM 2188 O O . LYS A 1 280 ? 50.673 9.961 -51.043 1.00 84.12 280 LYS A O 1
ATOM 2193 N N . GLU A 1 281 ? 50.168 10.914 -53.004 1.00 81.19 281 GLU A N 1
ATOM 2194 C CA . GLU A 1 281 ? 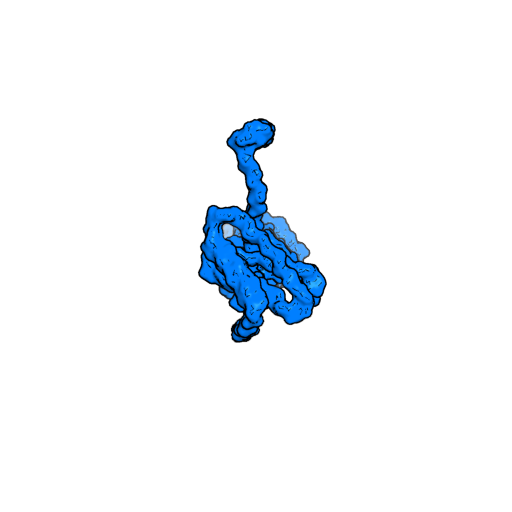51.127 12.032 -52.920 1.00 81.19 281 GLU A CA 1
ATOM 2195 C C . GLU A 1 281 ? 50.674 13.198 -52.016 1.00 81.19 281 GLU A C 1
ATOM 2197 O O . GLU A 1 281 ? 51.221 14.302 -52.080 1.00 81.19 281 GLU A O 1
ATOM 2202 N N . GLN A 1 282 ? 49.669 12.992 -51.160 1.00 64.56 282 GLN A N 1
ATOM 2203 C CA . GLN A 1 282 ? 49.072 14.087 -50.396 1.00 64.56 282 GLN A CA 1
ATOM 2204 C C . GLN A 1 282 ? 50.066 14.778 -49.443 1.00 64.56 282 GLN A C 1
ATOM 2206 O O . GLN A 1 282 ? 50.646 14.165 -48.549 1.00 64.56 282 GLN A O 1
ATOM 2211 N N . GLY A 1 283 ? 50.210 16.094 -49.654 1.00 57.31 283 GLY A N 1
ATOM 2212 C CA . GLY A 1 283 ? 51.174 16.993 -49.006 1.00 57.31 283 GLY A CA 1
ATOM 2213 C C . GLY A 1 283 ? 51.468 18.275 -49.811 1.00 57.31 283 GLY A C 1
ATOM 2214 O O . GLY A 1 283 ? 52.032 19.221 -49.266 1.00 57.31 283 GLY A O 1
ATOM 2215 N N . LYS A 1 284 ? 51.054 18.338 -51.089 1.00 54.81 284 LYS A N 1
ATOM 2216 C CA . LYS A 1 284 ? 51.270 19.473 -52.011 1.00 54.81 284 LYS A CA 1
ATOM 2217 C C . LYS A 1 284 ? 49.966 20.049 -52.602 1.00 54.81 284 LYS A C 1
ATOM 2219 O O . LYS A 1 284 ? 49.848 20.188 -53.811 1.00 54.81 284 LYS A O 1
ATOM 2224 N N . GLY A 1 285 ? 49.004 20.417 -51.752 1.00 61.47 285 GLY A N 1
ATOM 2225 C CA . GLY A 1 285 ? 47.782 21.131 -52.168 1.00 61.47 285 GLY A CA 1
ATOM 2226 C C . GLY A 1 285 ? 46.534 20.257 -52.356 1.00 61.47 285 GLY A C 1
ATOM 2227 O O . GLY A 1 285 ? 46.531 19.076 -52.014 1.00 61.47 285 GLY A O 1
ATOM 2228 N N . GLU A 1 286 ? 45.454 20.883 -52.834 1.00 75.00 286 GLU A N 1
ATOM 2229 C CA . GLU A 1 286 ? 44.154 20.254 -53.104 1.00 75.00 286 GLU A CA 1
ATOM 2230 C C . GLU A 1 286 ? 44.146 19.643 -54.515 1.00 75.00 286 GLU A C 1
ATOM 2232 O O . GLU A 1 286 ? 44.308 20.357 -55.503 1.00 75.00 286 GLU A O 1
ATOM 2237 N N . ASN A 1 287 ? 43.946 18.325 -54.615 1.00 83.00 287 ASN A N 1
ATOM 2238 C CA . ASN A 1 287 ? 43.843 17.625 -55.897 1.00 83.00 287 ASN A CA 1
ATOM 2239 C C . ASN A 1 287 ? 42.372 17.570 -56.335 1.00 83.00 287 ASN A C 1
ATOM 2241 O O . ASN A 1 287 ? 41.566 16.880 -55.707 1.00 83.00 287 ASN A O 1
ATOM 2245 N N . ILE A 1 288 ? 42.026 18.300 -57.397 1.00 89.38 288 ILE A N 1
ATOM 2246 C CA . ILE A 1 288 ? 40.666 18.379 -57.947 1.00 89.38 288 ILE A CA 1
ATOM 2247 C C . ILE A 1 288 ? 40.656 17.717 -59.324 1.00 89.38 288 ILE A C 1
ATOM 2249 O O . ILE A 1 288 ? 41.381 18.140 -60.220 1.00 89.38 288 ILE A O 1
ATOM 2253 N N . TYR A 1 289 ? 39.800 16.709 -59.497 1.00 91.56 289 TYR A N 1
ATOM 2254 C CA . TYR A 1 289 ? 39.659 15.963 -60.748 1.00 91.56 289 TYR A CA 1
ATOM 2255 C C . TYR A 1 289 ? 38.247 16.105 -61.312 1.00 91.56 289 TYR A C 1
ATOM 2257 O O . TYR A 1 289 ? 37.263 15.943 -60.588 1.00 91.56 289 TYR A O 1
ATOM 2265 N N . LEU A 1 290 ? 38.144 16.342 -62.621 1.00 93.75 290 LEU A N 1
ATOM 2266 C CA . LEU A 1 290 ? 36.894 16.223 -63.368 1.00 93.75 290 LEU A CA 1
ATOM 2267 C C . LEU A 1 290 ? 36.908 14.908 -64.153 1.00 93.75 290 LEU A C 1
ATOM 2269 O O . LEU A 1 290 ? 37.549 14.810 -65.196 1.00 93.75 290 LEU A O 1
ATOM 2273 N N . LEU A 1 291 ? 36.173 13.904 -63.674 1.00 94.06 291 LEU A N 1
ATOM 2274 C CA . LEU A 1 291 ? 36.008 12.645 -64.399 1.00 94.06 291 LEU A CA 1
ATOM 2275 C C . LEU A 1 291 ? 34.875 12.772 -65.425 1.00 94.06 291 LEU A C 1
ATOM 2277 O O . LEU A 1 291 ? 33.698 12.591 -65.101 1.00 94.06 291 LEU A O 1
ATOM 2281 N N . HIS A 1 292 ? 35.234 13.097 -66.664 1.00 93.56 292 HIS A N 1
ATOM 2282 C CA . HIS A 1 292 ? 34.277 13.264 -67.753 1.00 93.56 292 HIS A CA 1
ATOM 2283 C C . HIS A 1 292 ? 34.018 11.943 -68.490 1.00 93.56 292 HIS A C 1
ATOM 2285 O O . HIS A 1 292 ? 34.943 11.240 -68.883 1.00 93.56 292 HIS A O 1
ATOM 2291 N N . GLY A 1 293 ? 32.745 11.607 -68.700 1.00 91.81 293 GLY A N 1
ATOM 2292 C CA . GLY A 1 293 ? 32.352 10.418 -69.452 1.00 91.81 293 GLY A CA 1
ATOM 2293 C C . GLY A 1 293 ? 30.838 10.270 -69.541 1.00 91.81 293 GLY A C 1
ATOM 2294 O O . GLY A 1 293 ? 30.105 10.740 -68.667 1.00 91.81 293 GLY A O 1
ATOM 2295 N N . VAL A 1 294 ? 30.357 9.593 -70.581 1.00 92.06 294 VAL A N 1
ATOM 2296 C CA . VAL A 1 294 ? 28.926 9.313 -70.787 1.00 92.06 294 VAL A CA 1
ATOM 2297 C C . VAL A 1 294 ? 28.379 8.318 -69.752 1.00 92.06 294 VAL A C 1
ATOM 2299 O O . VAL A 1 294 ? 29.128 7.672 -69.014 1.00 92.06 294 VAL A O 1
ATOM 2302 N N . THR A 1 295 ? 27.059 8.195 -69.631 1.00 89.50 295 THR A N 1
ATOM 2303 C CA . THR A 1 295 ? 26.439 7.139 -68.810 1.00 89.50 295 THR A CA 1
ATOM 2304 C C . THR A 1 295 ? 26.880 5.761 -69.313 1.00 89.50 295 THR A C 1
ATOM 2306 O O . THR A 1 295 ? 26.996 5.553 -70.515 1.00 89.50 295 THR A O 1
ATOM 2309 N N . GLY A 1 296 ? 27.182 4.832 -68.404 1.00 87.56 296 GLY A N 1
ATOM 2310 C CA . GLY A 1 296 ? 27.704 3.507 -68.765 1.00 87.56 296 GLY A CA 1
ATOM 2311 C C . GLY A 1 296 ? 29.217 3.444 -69.010 1.00 87.56 296 GLY A C 1
ATOM 2312 O O . GLY A 1 296 ? 29.762 2.351 -69.068 1.00 87.56 296 GLY A O 1
ATOM 2313 N N . SER A 1 297 ? 29.939 4.574 -69.031 1.00 91.19 297 SER A N 1
ATOM 2314 C CA . SER A 1 297 ? 31.409 4.583 -69.173 1.00 91.19 297 SER A CA 1
ATOM 2315 C C . SER A 1 297 ? 32.174 4.093 -67.928 1.00 91.19 297 SER A C 1
ATOM 2317 O O . SER A 1 297 ? 33.394 4.209 -67.861 1.00 91.19 297 SER A O 1
ATOM 2319 N N . GLY A 1 298 ? 31.468 3.617 -66.896 1.00 91.12 298 GLY A N 1
ATOM 2320 C CA . GLY A 1 298 ? 32.051 3.086 -65.660 1.00 91.12 298 GLY A CA 1
ATOM 2321 C C . GLY A 1 298 ? 32.649 4.120 -64.698 1.00 91.12 298 GLY A C 1
ATOM 2322 O O . GLY A 1 298 ? 33.502 3.768 -63.893 1.00 91.12 298 GLY A O 1
ATOM 2323 N N . LYS A 1 299 ? 32.195 5.384 -64.714 1.00 94.00 299 LYS A N 1
ATOM 2324 C CA . LYS A 1 299 ? 32.645 6.407 -63.738 1.00 94.00 299 LYS A CA 1
ATOM 2325 C C . LYS A 1 299 ? 32.480 5.960 -62.280 1.00 94.00 299 LYS A C 1
ATOM 2327 O O . LYS A 1 299 ? 33.346 6.228 -61.456 1.00 94.00 299 LYS A O 1
ATOM 2332 N N . THR A 1 300 ? 31.393 5.247 -61.985 1.00 91.19 300 THR A N 1
ATOM 2333 C CA . THR A 1 300 ? 31.110 4.701 -60.651 1.00 91.19 300 THR A CA 1
ATOM 2334 C C . THR A 1 300 ? 32.225 3.786 -60.153 1.00 91.19 300 THR A C 1
ATOM 2336 O O . THR A 1 300 ? 32.596 3.880 -58.990 1.00 91.19 300 THR A O 1
ATOM 2339 N N . GLU A 1 301 ? 32.813 2.966 -61.025 1.00 92.69 301 GLU A N 1
ATOM 2340 C CA . GLU A 1 301 ? 33.913 2.065 -60.657 1.00 92.69 301 GLU A CA 1
ATOM 2341 C C . GLU A 1 301 ? 35.149 2.850 -60.201 1.00 92.69 301 GLU A C 1
ATOM 2343 O O . GLU A 1 301 ? 35.770 2.525 -59.191 1.00 92.69 301 GLU A O 1
ATOM 2348 N N . ILE A 1 302 ? 35.461 3.952 -60.887 1.00 94.31 302 ILE A N 1
ATOM 2349 C CA . ILE A 1 302 ? 36.556 4.846 -60.496 1.00 94.31 302 ILE A CA 1
ATOM 2350 C C . ILE A 1 302 ? 36.279 5.484 -59.127 1.00 94.31 302 ILE A C 1
ATOM 2352 O O . ILE A 1 302 ? 37.186 5.572 -58.298 1.00 94.31 302 ILE A O 1
ATOM 2356 N N . TYR A 1 303 ? 35.028 5.876 -58.847 1.00 93.50 303 TYR A N 1
ATOM 2357 C CA . TYR A 1 303 ? 34.643 6.388 -57.528 1.00 93.50 303 TYR A CA 1
ATOM 2358 C C . TYR A 1 303 ? 34.816 5.327 -56.436 1.00 93.50 303 TYR A C 1
ATOM 2360 O O . TYR A 1 303 ? 35.417 5.616 -55.404 1.00 93.50 303 TYR A O 1
ATOM 2368 N N . LEU A 1 304 ? 34.349 4.094 -56.666 1.00 91.88 304 LEU A N 1
ATOM 2369 C CA . LEU A 1 304 ? 34.463 2.995 -55.701 1.00 91.88 304 LEU A CA 1
ATOM 2370 C C . LEU A 1 304 ? 35.925 2.658 -55.389 1.00 91.88 304 LEU A C 1
ATOM 2372 O O . LEU A 1 304 ? 36.286 2.524 -54.219 1.00 91.88 304 LEU A O 1
ATOM 2376 N N . ARG A 1 305 ? 36.792 2.619 -56.405 1.00 92.38 305 ARG A N 1
ATOM 2377 C CA . ARG A 1 305 ? 38.237 2.419 -56.214 1.00 92.38 305 ARG A CA 1
ATOM 2378 C C . ARG A 1 305 ? 38.882 3.556 -55.431 1.00 92.38 305 ARG A C 1
ATOM 2380 O O . ARG A 1 305 ? 39.690 3.298 -54.538 1.00 92.38 305 ARG A O 1
ATOM 2387 N N . ALA A 1 306 ? 38.500 4.805 -55.701 1.00 92.94 306 ALA A N 1
ATOM 2388 C CA . ALA A 1 306 ? 38.995 5.961 -54.956 1.00 92.94 306 ALA A CA 1
ATOM 2389 C C . ALA A 1 306 ? 38.582 5.908 -53.476 1.00 92.94 306 ALA A C 1
ATOM 2391 O O . ALA A 1 306 ? 39.409 6.169 -52.596 1.00 92.94 306 ALA A O 1
ATOM 2392 N N . LEU A 1 307 ? 37.335 5.516 -53.191 1.00 92.62 307 LEU A N 1
ATOM 2393 C CA . LEU A 1 307 ? 36.850 5.294 -51.826 1.00 92.62 307 LEU A CA 1
ATOM 2394 C C . LEU A 1 307 ? 37.641 4.183 -51.143 1.00 92.62 307 LEU A C 1
ATOM 2396 O O . LEU A 1 307 ? 38.164 4.403 -50.054 1.00 92.62 307 LEU A O 1
ATOM 2400 N N . GLN A 1 308 ? 37.782 3.026 -51.792 1.00 90.12 308 GLN A N 1
ATOM 2401 C CA . GLN A 1 308 ? 38.512 1.885 -51.247 1.00 90.12 308 GLN A CA 1
ATOM 2402 C C . GLN A 1 308 ? 39.967 2.248 -50.927 1.00 90.12 308 GLN A C 1
ATOM 2404 O O . GLN A 1 308 ? 40.435 1.979 -49.822 1.00 90.12 308 GLN A O 1
ATOM 2409 N N . ALA A 1 309 ? 40.670 2.911 -51.850 1.00 90.50 309 ALA A N 1
ATOM 2410 C CA . ALA A 1 309 ? 42.043 3.360 -51.633 1.00 90.50 309 ALA A CA 1
ATOM 2411 C C . ALA A 1 309 ? 42.144 4.382 -50.489 1.00 90.50 309 ALA A C 1
ATOM 2413 O O . ALA A 1 309 ? 43.068 4.313 -49.682 1.00 90.50 309 ALA A O 1
ATOM 2414 N N . THR A 1 310 ? 41.179 5.298 -50.374 1.00 90.31 310 THR A N 1
ATOM 2415 C CA . THR A 1 310 ? 41.138 6.288 -49.286 1.00 90.31 310 THR A CA 1
ATOM 2416 C C . THR A 1 310 ? 40.894 5.618 -47.932 1.00 90.31 310 THR A C 1
ATOM 2418 O O . THR A 1 310 ? 41.637 5.867 -46.980 1.00 90.31 310 THR A O 1
ATOM 2421 N N . LEU A 1 311 ? 39.914 4.715 -47.847 1.00 86.88 311 LEU A N 1
ATOM 2422 C CA . LEU A 1 311 ? 39.596 3.954 -46.636 1.00 86.88 311 LEU A CA 1
ATOM 2423 C C . LEU A 1 311 ? 40.766 3.058 -46.204 1.00 86.88 311 LEU A C 1
ATOM 2425 O O . LEU A 1 311 ? 41.067 2.984 -45.014 1.00 86.88 311 LEU A O 1
ATOM 2429 N N . ALA A 1 312 ? 41.487 2.450 -47.154 1.00 87.62 312 ALA A N 1
ATOM 2430 C CA . ALA A 1 312 ? 42.677 1.638 -46.880 1.00 87.62 312 ALA A CA 1
ATOM 2431 C C . ALA A 1 312 ? 43.811 2.431 -46.201 1.00 87.62 312 ALA A C 1
ATOM 2433 O O . ALA A 1 312 ? 44.663 1.845 -45.538 1.00 87.62 312 ALA A O 1
ATOM 2434 N N . THR A 1 313 ? 43.807 3.765 -46.309 1.00 85.06 313 THR A N 1
ATOM 2435 C CA . THR A 1 313 ? 44.738 4.647 -45.579 1.00 85.06 313 THR A CA 1
ATOM 2436 C C . THR A 1 313 ? 44.230 5.077 -44.194 1.00 85.06 313 THR A C 1
ATOM 2438 O O . THR A 1 313 ? 44.823 5.953 -43.566 1.00 85.06 313 THR A O 1
ATOM 2441 N N . GLY A 1 314 ? 43.129 4.487 -43.706 1.00 84.06 314 GLY A N 1
ATOM 2442 C CA . GLY A 1 314 ? 42.514 4.798 -42.408 1.00 84.06 314 GLY A CA 1
ATOM 2443 C C . GLY A 1 314 ? 41.753 6.127 -42.376 1.00 84.06 314 GLY A C 1
ATOM 2444 O O . GLY A 1 314 ? 41.470 6.663 -41.304 1.00 84.06 314 GLY A O 1
ATOM 2445 N N . ARG A 1 315 ? 41.449 6.696 -43.545 1.00 83.56 315 ARG A N 1
ATOM 2446 C CA . ARG A 1 315 ? 40.764 7.987 -43.690 1.00 83.56 315 ARG A CA 1
ATOM 2447 C C . ARG A 1 315 ? 39.284 7.780 -43.984 1.00 83.56 315 ARG A C 1
ATOM 2449 O O . ARG A 1 315 ? 38.887 6.724 -44.454 1.00 83.56 315 ARG A O 1
ATOM 2456 N N . GLY A 1 316 ? 38.472 8.801 -43.725 1.00 85.12 316 GLY A N 1
ATOM 2457 C CA . GLY A 1 316 ? 37.065 8.817 -44.130 1.00 85.12 316 GLY A CA 1
ATOM 2458 C C . GLY A 1 316 ? 36.893 9.317 -45.564 1.00 85.12 316 GLY A C 1
ATOM 2459 O O . GLY A 1 316 ? 37.726 10.071 -46.064 1.00 85.12 316 GLY A O 1
ATOM 2460 N N . ALA A 1 317 ? 35.787 8.938 -46.198 1.00 87.69 317 ALA A N 1
ATOM 2461 C CA . ALA A 1 317 ? 35.395 9.445 -47.504 1.00 87.69 317 ALA A CA 1
ATOM 2462 C C . ALA A 1 317 ? 33.897 9.776 -47.528 1.00 87.69 317 ALA A C 1
ATOM 2464 O O . ALA A 1 317 ? 33.113 9.180 -46.791 1.00 87.69 317 ALA A O 1
ATOM 2465 N N . ILE A 1 318 ? 33.510 10.748 -48.353 1.00 89.62 318 ILE A N 1
ATOM 2466 C CA . ILE A 1 318 ? 32.122 11.186 -48.520 1.00 89.62 318 ILE A CA 1
ATOM 2467 C C . ILE A 1 318 ? 31.790 11.114 -50.006 1.00 89.62 318 ILE A C 1
ATOM 2469 O O . ILE A 1 318 ? 32.500 11.692 -50.827 1.00 89.62 318 ILE A O 1
ATOM 2473 N N . VAL A 1 319 ? 30.698 10.427 -50.337 1.00 89.00 319 VAL A N 1
ATOM 2474 C CA . VAL A 1 319 ? 30.093 10.446 -51.671 1.00 89.00 319 VAL A CA 1
ATOM 2475 C C . VAL A 1 319 ? 28.818 11.261 -51.579 1.00 89.00 319 VAL A C 1
ATOM 2477 O O . VAL A 1 319 ? 27.969 10.991 -50.732 1.00 89.00 319 VAL A O 1
ATOM 2480 N N . LEU A 1 320 ? 28.683 12.256 -52.447 1.00 87.81 320 LEU A N 1
ATOM 2481 C CA . LEU A 1 320 ? 27.458 13.031 -52.575 1.00 87.81 320 LEU A CA 1
ATOM 2482 C C . LEU A 1 320 ? 26.713 12.526 -53.806 1.00 87.81 320 LEU A C 1
ATOM 2484 O O . LEU A 1 320 ? 27.253 12.545 -54.911 1.00 87.81 320 LEU A O 1
ATOM 2488 N N . VAL A 1 321 ? 25.485 12.062 -53.605 1.00 86.00 321 VAL A N 1
ATOM 2489 C CA . VAL A 1 321 ? 24.584 11.635 -54.678 1.00 86.00 321 VAL A CA 1
ATOM 2490 C C . VAL A 1 321 ? 23.333 12.518 -54.675 1.00 86.00 321 VAL A C 1
ATOM 2492 O O . VAL A 1 321 ? 22.965 13.038 -53.619 1.00 86.00 321 VAL A O 1
ATOM 2495 N N . PRO A 1 322 ? 22.671 12.715 -55.826 1.00 80.31 322 PRO A N 1
ATOM 2496 C CA . PRO A 1 322 ? 21.367 13.368 -55.868 1.00 80.31 322 PRO A CA 1
ATOM 2497 C C . PRO A 1 322 ? 20.330 12.611 -55.023 1.00 80.31 322 PRO A C 1
ATOM 2499 O O . PRO A 1 322 ? 20.349 11.383 -54.982 1.00 80.31 322 PRO A O 1
ATOM 2502 N N . GLU A 1 323 ? 19.394 13.333 -54.403 1.00 75.25 323 GLU A N 1
ATOM 2503 C CA . GLU A 1 323 ? 18.334 12.768 -53.545 1.00 75.25 323 GLU A CA 1
ATOM 2504 C C . GLU A 1 323 ? 17.528 11.653 -54.236 1.00 75.25 323 GLU A C 1
ATOM 2506 O O . GLU A 1 323 ? 17.292 10.600 -53.650 1.00 75.25 323 GLU A O 1
ATOM 2511 N N . ILE A 1 324 ? 17.211 11.841 -55.520 1.00 61.16 324 ILE A N 1
ATOM 2512 C CA . ILE A 1 324 ? 16.477 10.883 -56.365 1.00 61.16 324 ILE A CA 1
ATOM 2513 C C . ILE A 1 324 ? 17.172 9.523 -56.549 1.00 61.16 324 ILE A C 1
ATOM 2515 O O . ILE A 1 324 ? 16.565 8.607 -57.087 1.00 61.16 324 ILE A O 1
ATOM 2519 N N . ALA A 1 325 ? 18.445 9.389 -56.167 1.00 59.03 325 ALA A N 1
ATOM 2520 C CA . ALA A 1 325 ? 19.172 8.122 -56.224 1.00 59.03 325 ALA A CA 1
ATOM 2521 C C . ALA A 1 325 ? 19.093 7.318 -54.910 1.00 59.03 325 ALA A C 1
ATOM 2523 O O . ALA A 1 325 ? 19.583 6.193 -54.862 1.00 59.03 325 ALA A O 1
ATOM 2524 N N . LEU A 1 326 ? 18.534 7.904 -53.841 1.00 53.34 326 LEU A N 1
ATOM 2525 C CA . LEU A 1 326 ? 18.463 7.330 -52.489 1.00 53.34 326 LEU A CA 1
ATOM 2526 C C . LEU A 1 326 ? 17.031 7.001 -52.030 1.00 53.34 326 LEU A C 1
ATOM 2528 O O . LEU A 1 326 ? 16.863 6.506 -50.915 1.00 53.34 326 LEU A O 1
ATOM 2532 N N . THR A 1 327 ? 16.025 7.306 -52.854 1.00 37.00 327 THR A N 1
ATOM 2533 C CA . THR A 1 327 ? 14.600 6.994 -52.630 1.00 37.00 327 THR A CA 1
ATOM 2534 C C . THR A 1 327 ? 14.160 5.873 -53.554 1.00 37.00 327 THR A C 1
ATOM 2536 O O . THR A 1 327 ? 13.373 5.024 -53.084 1.00 37.00 327 THR A O 1
#

Foldseek 3Di:
DVVVVVVVVVCVVVVNDDDDDDDPDPPPDFDKFKWKAFPDDPVLCVVCLLVFFADFLLSLLLVCCLPDPDQWAFCVVSCVSSVHDSVSLVVCVVVVFKDKDDKFKWKAFPDALVVLVVCCVPVCVVPVLLNVLSNVNSVVVDIGTPVVSCVPRVDDPVSVVVCVVVVGMDIDIDGITMHGSDDSVCSSVVSCVSRVVQLLVQLLVVNVPPPDIGGVVVSCVRRVDDPVSSVSCVVSVRMDIDIDRDDDPVCPPPDDDDDDQDDDDPVLVVVLVVLLCVLVPPDPDDDDDDDDDDPPNPPVSSVVVSQVSQVVVVHHDDDDDDPVVVD